Protein AF-A0AA37WGE1-F1 (afdb_monomer)

Nearest PDB structures (foldseek):
  2hyz-assembly1_A-2  TM=8.673E-01  e=1.455E-06  unclassified
  8cqp-assembly3_C  TM=8.481E-01  e=1.139E-06  synthetic construct
  4gyw-assembly2_A  TM=8.643E-01  e=3.343E-05  Homo sapiens
  5a01-assembly3_C  TM=8.939E-01  e=5.729E-05  Drosophila melanogaster
  8cm9-assembly4_D  TM=8.743E-01  e=4.947E-05  Homo sapiens

Organism: NCBI:txid1099794

InterPro domains:
  IPR011990 Tetratricopeptide-like helical domain superfamily [G3DSA:1.25.40.10] (4-165)
  IPR011990 Tetratricopeptide-like helical domain superfamily [SSF48452] (21-153)
  IPR044650 Tetratricopeptide repeat protein SRFR1-like [PTHR44749] (14-152)

Structure (mmCIF, N/CA/C/O backbone):
data_AF-A0AA37WGE1-F1
#
_entry.id   AF-A0AA37WGE1-F1
#
loop_
_atom_site.group_PDB
_atom_site.id
_atom_site.type_symbol
_atom_site.label_atom_id
_atom_site.label_alt_id
_atom_site.label_comp_id
_atom_site.label_asym_id
_atom_site.label_entity_id
_atom_site.label_seq_id
_atom_site.pdbx_PDB_ins_code
_atom_site.Cartn_x
_atom_site.Cartn_y
_atom_site.Cartn_z
_atom_site.occupancy
_atom_site.B_iso_or_equiv
_atom_site.auth_seq_id
_atom_site.auth_comp_id
_atom_site.auth_asym_id
_atom_site.auth_atom_id
_atom_site.pdbx_PDB_model_num
ATOM 1 N N . MET A 1 1 ? 24.583 18.862 45.545 1.00 40.62 1 MET A N 1
ATOM 2 C CA . MET A 1 1 ? 24.558 17.640 44.718 1.00 40.62 1 MET A CA 1
ATOM 3 C C . MET A 1 1 ? 23.592 17.903 43.581 1.00 40.62 1 MET A C 1
ATOM 5 O O . MET A 1 1 ? 22.437 18.184 43.870 1.00 40.62 1 MET A O 1
ATOM 9 N N . LEU A 1 2 ? 24.061 17.905 42.335 1.00 41.12 2 LEU A N 1
ATOM 10 C CA . LEU A 1 2 ? 23.184 17.922 41.163 1.00 41.12 2 LEU A CA 1
ATOM 11 C C . LEU A 1 2 ? 22.918 16.462 40.800 1.00 41.12 2 LEU A C 1
ATOM 13 O O . LEU A 1 2 ? 23.850 15.747 40.449 1.00 41.12 2 LEU A O 1
ATOM 17 N N . SER A 1 3 ? 21.675 16.020 40.971 1.00 47.72 3 SER A N 1
ATOM 18 C CA . SER A 1 3 ? 21.235 14.693 40.546 1.00 47.72 3 SER A CA 1
ATOM 19 C C . SER A 1 3 ? 20.617 14.832 39.162 1.00 47.72 3 SER A C 1
ATOM 21 O O . SER A 1 3 ? 19.665 15.594 39.008 1.00 47.72 3 SER A O 1
ATOM 23 N N . ILE A 1 4 ? 21.155 14.119 38.173 1.00 56.09 4 ILE A N 1
ATOM 24 C CA . ILE A 1 4 ? 20.598 14.030 36.818 1.00 56.09 4 ILE A CA 1
ATOM 25 C C . ILE A 1 4 ? 20.121 12.584 36.627 1.00 56.09 4 ILE A C 1
ATOM 27 O O . ILE A 1 4 ? 20.948 11.720 36.347 1.00 56.09 4 ILE A O 1
ATOM 31 N N . PRO A 1 5 ? 18.820 12.291 36.801 1.00 52.38 5 PRO A N 1
ATOM 32 C CA . PRO A 1 5 ? 18.261 10.957 36.609 1.00 52.38 5 PRO A CA 1
ATOM 33 C C . PRO A 1 5 ? 17.518 10.846 35.264 1.00 52.38 5 PRO A C 1
ATOM 35 O O . PRO A 1 5 ? 16.441 10.278 35.213 1.00 52.38 5 PRO A O 1
ATOM 38 N N . VAL A 1 6 ? 18.050 11.440 34.189 1.00 55.41 6 VAL A N 1
ATOM 39 C CA . VAL A 1 6 ? 17.387 11.466 32.861 1.00 55.41 6 VAL A CA 1
ATOM 40 C C . VAL A 1 6 ? 17.941 10.392 31.912 1.00 55.41 6 VAL A C 1
ATOM 42 O O . VAL A 1 6 ? 17.286 10.016 30.950 1.00 55.41 6 VAL A O 1
ATOM 45 N N . LEU A 1 7 ? 19.140 9.862 32.182 1.00 53.03 7 LEU A N 1
ATOM 46 C CA . LEU A 1 7 ? 19.835 8.966 31.248 1.00 53.03 7 LEU A CA 1
ATOM 47 C C . LEU A 1 7 ? 19.368 7.498 31.298 1.00 53.03 7 LEU A C 1
ATOM 49 O O . LEU A 1 7 ? 19.694 6.744 30.390 1.00 53.03 7 LEU A O 1
ATOM 53 N N . LEU A 1 8 ? 18.662 7.081 32.357 1.00 51.66 8 LEU A N 1
ATOM 54 C CA . LEU A 1 8 ? 18.298 5.671 32.558 1.00 51.66 8 LEU A CA 1
ATOM 55 C C . LEU A 1 8 ? 17.041 5.266 31.773 1.00 51.66 8 LEU A C 1
ATOM 57 O O . LEU A 1 8 ? 17.017 4.185 31.195 1.00 51.66 8 LEU A O 1
ATOM 61 N N . ASP A 1 9 ? 16.029 6.138 31.729 1.00 57.78 9 ASP A N 1
ATOM 62 C CA . ASP A 1 9 ? 14.760 5.855 31.043 1.00 57.78 9 ASP A CA 1
ATOM 63 C C . ASP A 1 9 ? 14.906 5.912 29.511 1.00 57.78 9 ASP A C 1
ATOM 65 O O . ASP A 1 9 ? 14.236 5.177 28.796 1.00 57.78 9 ASP A O 1
ATOM 69 N N . ALA A 1 10 ? 15.814 6.742 28.983 1.00 58.31 10 ALA A N 1
ATOM 70 C CA . ALA A 1 10 ? 16.050 6.826 27.539 1.00 58.31 10 ALA A CA 1
ATOM 71 C C . ALA A 1 10 ? 16.610 5.511 26.960 1.00 58.31 10 ALA A C 1
ATOM 73 O O . ALA A 1 10 ? 16.131 5.035 25.933 1.00 58.31 10 ALA A O 1
ATOM 74 N N . GLN A 1 11 ? 17.570 4.882 27.652 1.00 59.72 11 GLN A N 1
ATOM 75 C CA . GLN A 1 11 ? 18.182 3.629 27.189 1.00 59.72 11 GLN A CA 1
ATOM 76 C C . GLN A 1 11 ? 17.187 2.461 27.152 1.00 59.72 11 GLN A C 1
ATOM 78 O O . GLN A 1 11 ? 17.256 1.643 26.237 1.00 59.72 11 GLN A O 1
ATOM 83 N N . SER A 1 12 ? 16.245 2.381 28.100 1.00 62.81 12 SER A N 1
ATOM 84 C CA . SER A 1 12 ? 15.238 1.312 28.096 1.00 62.81 12 SER A CA 1
ATOM 85 C C . SER A 1 12 ? 14.219 1.469 26.963 1.00 62.81 12 SER A C 1
ATOM 87 O O . SER A 1 12 ? 13.807 0.469 26.378 1.00 62.81 12 SER A O 1
ATOM 89 N N . VAL A 1 13 ? 13.854 2.705 26.605 1.00 62.25 13 VAL A N 1
ATOM 90 C CA . VAL A 1 13 ? 12.948 2.992 25.479 1.00 62.25 13 VAL A CA 1
ATOM 91 C C . VAL A 1 13 ? 13.618 2.705 24.130 1.00 62.25 13 VAL A C 1
ATOM 93 O O . VAL A 1 13 ? 12.979 2.139 23.242 1.00 62.25 13 VAL A O 1
ATOM 96 N N . GLU A 1 14 ? 14.903 3.033 23.968 1.00 64.12 14 GLU A N 1
ATOM 97 C CA . GLU A 1 14 ? 15.676 2.693 22.763 1.00 64.12 14 GLU A CA 1
ATOM 98 C C . GLU A 1 14 ? 15.813 1.169 22.579 1.00 64.12 14 GLU A C 1
ATOM 100 O O . GLU A 1 14 ? 15.588 0.659 21.478 1.00 64.12 14 GLU A O 1
ATOM 105 N N . GLU A 1 15 ? 16.099 0.423 23.653 1.00 68.56 15 GLU A N 1
ATOM 106 C CA . GLU A 1 15 ? 16.207 -1.044 23.625 1.00 68.56 15 GLU A CA 1
ATOM 107 C C . GLU A 1 15 ? 14.856 -1.723 23.308 1.00 68.56 15 GLU A C 1
ATOM 109 O O . GLU A 1 15 ? 14.794 -2.634 22.476 1.00 68.56 15 GLU A O 1
ATOM 114 N N . GLU A 1 16 ? 13.750 -1.234 23.884 1.00 80.00 16 GLU A N 1
ATOM 115 C CA . GLU A 1 16 ? 12.395 -1.708 23.560 1.00 80.00 16 GLU A CA 1
ATOM 116 C C . GLU A 1 16 ? 12.014 -1.409 22.097 1.00 80.00 16 GLU A C 1
ATOM 118 O O . GLU A 1 16 ? 11.440 -2.260 21.409 1.00 80.00 16 GLU A O 1
ATOM 123 N N . THR A 1 17 ? 12.367 -0.220 21.598 1.00 85.31 17 THR A N 1
ATOM 124 C CA . THR A 1 17 ? 12.096 0.196 20.213 1.00 85.31 17 THR A CA 1
ATOM 125 C C . THR A 1 17 ? 12.873 -0.661 19.215 1.00 85.31 17 THR A C 1
ATOM 127 O O . THR A 1 17 ? 12.291 -1.142 18.243 1.00 85.31 17 THR A O 1
ATOM 130 N N . GLY A 1 18 ? 14.151 -0.946 19.487 1.00 86.44 18 GLY A N 1
ATOM 131 C CA . GLY A 1 18 ? 14.962 -1.850 18.668 1.00 86.44 18 GLY A CA 1
ATOM 132 C C . GLY A 1 18 ? 14.383 -3.267 18.596 1.00 86.44 18 GLY A C 1
ATOM 133 O O . GLY A 1 18 ? 14.302 -3.849 17.513 1.00 86.44 18 GLY A O 1
ATOM 134 N N . PHE A 1 19 ? 13.898 -3.814 19.718 1.00 88.62 19 PHE A N 1
ATOM 135 C CA . PHE A 1 19 ? 13.233 -5.123 19.728 1.00 88.62 19 PHE A CA 1
ATOM 136 C C . PHE A 1 19 ? 11.928 -5.127 18.913 1.00 88.62 19 PHE A C 1
ATOM 138 O O . PHE A 1 19 ? 11.691 -6.050 18.127 1.00 88.62 19 PHE A O 1
ATOM 145 N N . LYS A 1 20 ? 11.096 -4.083 19.051 1.00 91.38 20 LYS A N 1
ATOM 146 C CA . LYS A 1 20 ? 9.890 -3.902 18.226 1.00 91.38 20 LYS A CA 1
ATOM 147 C C . LYS A 1 20 ? 10.245 -3.829 16.741 1.00 91.38 20 LYS A C 1
ATOM 149 O O . LYS A 1 20 ? 9.637 -4.538 15.946 1.00 91.38 20 LYS A O 1
ATOM 154 N N . TYR A 1 21 ? 11.262 -3.058 16.364 1.00 93.19 21 TYR A N 1
ATOM 155 C CA . TYR A 1 21 ? 11.681 -2.914 14.970 1.00 93.19 21 TYR A CA 1
ATOM 156 C C . TYR A 1 21 ? 12.131 -4.252 14.355 1.00 93.19 21 TYR A C 1
ATOM 158 O O . TYR A 1 21 ? 11.673 -4.619 13.273 1.00 93.19 21 TYR A O 1
ATOM 166 N N . VAL A 1 22 ? 12.915 -5.056 15.085 1.00 94.38 22 VAL A N 1
ATOM 167 C CA . VAL A 1 22 ? 13.295 -6.416 14.652 1.00 94.38 22 VAL A CA 1
ATOM 168 C C . VAL A 1 22 ? 12.072 -7.331 14.479 1.00 94.38 22 VAL A C 1
ATOM 170 O O . VAL A 1 22 ? 12.006 -8.079 13.502 1.00 94.38 22 VAL A O 1
ATOM 173 N N . LYS A 1 23 ? 11.073 -7.255 15.374 1.00 95.06 23 LYS A N 1
ATOM 174 C CA . LYS A 1 23 ? 9.794 -7.976 15.216 1.00 95.06 23 LYS A CA 1
ATOM 175 C C . LYS A 1 23 ? 9.056 -7.529 13.946 1.00 95.06 23 LYS A C 1
ATOM 177 O O . LYS A 1 23 ? 8.557 -8.384 13.218 1.00 95.06 23 LYS A O 1
ATOM 182 N N . GLY A 1 24 ? 8.994 -6.223 13.682 1.00 96.00 24 GLY A N 1
ATOM 183 C CA . GLY A 1 24 ? 8.371 -5.653 12.483 1.00 96.00 24 GLY A CA 1
ATOM 184 C C . GLY A 1 24 ? 9.015 -6.184 11.204 1.00 96.00 24 GLY A C 1
ATOM 185 O O . GLY A 1 24 ? 8.316 -6.710 10.342 1.00 96.00 24 GLY A O 1
ATOM 186 N N . ASN A 1 25 ? 10.349 -6.164 11.134 1.00 96.19 25 ASN A N 1
ATOM 187 C CA . ASN A 1 25 ? 11.090 -6.661 9.972 1.00 96.19 25 ASN A CA 1
ATOM 188 C C . ASN A 1 25 ? 10.876 -8.166 9.759 1.00 96.19 25 ASN A C 1
ATOM 190 O O . ASN A 1 25 ? 10.615 -8.589 8.639 1.00 96.19 25 ASN A O 1
ATOM 194 N N . TYR A 1 26 ? 10.872 -8.975 10.825 1.00 97.31 26 TYR A N 1
ATOM 195 C CA . TYR A 1 26 ? 10.555 -10.403 10.714 1.00 97.31 26 TYR A CA 1
ATOM 196 C C . TYR A 1 26 ? 9.139 -10.662 10.165 1.00 97.31 26 TYR A C 1
ATOM 198 O O . TYR A 1 26 ? 8.943 -11.582 9.367 1.00 97.31 26 TYR A O 1
ATOM 206 N N . LEU A 1 27 ? 8.146 -9.863 10.572 1.00 96.69 27 LEU A N 1
ATOM 207 C CA . LEU A 1 27 ? 6.781 -9.943 10.041 1.00 96.69 27 LEU A CA 1
ATOM 208 C C . LEU A 1 27 ? 6.736 -9.534 8.563 1.00 96.69 27 LEU A C 1
ATOM 210 O O . LEU A 1 27 ? 6.145 -10.254 7.758 1.00 96.69 27 LEU A O 1
ATOM 214 N N . PHE A 1 28 ? 7.418 -8.444 8.202 1.00 97.12 28 PHE A N 1
ATOM 215 C CA . PHE A 1 28 ? 7.554 -7.960 6.828 1.00 97.12 28 PHE A CA 1
ATOM 216 C C . PHE A 1 28 ? 8.193 -9.011 5.904 1.00 97.12 28 PHE A C 1
ATOM 218 O O . PHE A 1 28 ? 7.611 -9.361 4.878 1.00 97.12 28 PHE A O 1
ATOM 225 N N . ASP A 1 29 ? 9.336 -9.578 6.298 1.00 96.19 29 ASP A N 1
ATOM 226 C CA . ASP A 1 29 ? 10.054 -10.614 5.541 1.00 96.19 29 ASP A CA 1
ATOM 227 C C . ASP A 1 29 ? 9.243 -11.919 5.428 1.00 96.19 29 ASP A C 1
ATOM 229 O O . ASP A 1 29 ? 9.382 -12.670 4.463 1.00 96.19 29 ASP A O 1
ATOM 233 N N . SER A 1 30 ? 8.348 -12.174 6.390 1.00 96.56 30 SER A N 1
ATOM 234 C CA . SER A 1 30 ? 7.393 -13.292 6.370 1.00 96.56 30 SER A CA 1
ATOM 235 C C . SER A 1 30 ? 6.119 -13.008 5.553 1.00 96.56 30 SER A C 1
ATOM 237 O O . SER A 1 30 ? 5.217 -13.845 5.539 1.00 96.56 30 SER A O 1
ATOM 239 N N . GLY A 1 31 ? 5.996 -11.836 4.917 1.00 93.25 31 GLY A N 1
ATOM 240 C CA . GLY A 1 31 ? 4.811 -11.420 4.153 1.00 93.25 31 GLY A CA 1
ATOM 241 C C . GLY A 1 31 ? 3.595 -11.009 4.997 1.00 93.25 31 GLY A C 1
ATOM 242 O O . GLY A 1 31 ? 2.518 -10.784 4.450 1.00 93.25 31 GLY A O 1
ATOM 243 N N . ARG A 1 32 ? 3.743 -10.895 6.323 1.00 93.19 32 ARG A N 1
ATOM 244 C CA . ARG A 1 32 ? 2.689 -10.491 7.278 1.00 93.19 32 ARG A CA 1
ATOM 245 C C . ARG A 1 32 ? 2.669 -8.969 7.406 1.00 93.19 32 ARG A C 1
ATOM 247 O O . ARG A 1 32 ? 2.981 -8.403 8.454 1.00 93.19 32 ARG A O 1
ATOM 254 N N . TYR A 1 33 ? 2.423 -8.308 6.277 1.00 91.31 33 TYR A N 1
ATOM 255 C CA . TYR A 1 33 ? 2.572 -6.859 6.125 1.00 91.31 33 TYR A CA 1
ATOM 256 C C . TYR A 1 33 ? 1.609 -6.056 7.005 1.00 91.31 33 TYR A C 1
ATOM 258 O O . TYR A 1 33 ? 1.968 -4.982 7.474 1.00 91.31 33 TYR A O 1
ATOM 266 N N . ASP A 1 34 ? 0.419 -6.588 7.264 1.00 86.50 34 ASP A N 1
ATOM 267 C CA . ASP A 1 34 ? -0.596 -6.025 8.150 1.00 86.50 34 ASP A CA 1
ATOM 268 C C . ASP A 1 34 ? -0.088 -5.947 9.600 1.00 86.50 34 ASP A C 1
ATOM 270 O O . ASP A 1 34 ? -0.036 -4.871 10.198 1.00 86.50 34 ASP A O 1
ATOM 274 N N . GLU A 1 35 ? 0.403 -7.061 10.138 1.00 87.88 35 GLU A N 1
ATOM 275 C CA . GLU A 1 35 ? 1.003 -7.101 11.475 1.00 87.88 35 GLU A CA 1
ATOM 276 C C . GLU A 1 35 ? 2.312 -6.297 11.550 1.00 87.88 35 GLU A C 1
ATOM 278 O O . GLU A 1 35 ? 2.629 -5.712 12.589 1.00 87.88 35 GLU A O 1
ATOM 283 N N . ALA A 1 36 ? 3.081 -6.235 10.457 1.00 94.06 36 ALA A N 1
ATOM 284 C CA . ALA A 1 36 ? 4.274 -5.395 10.380 1.00 94.06 36 ALA A CA 1
ATOM 285 C C . ALA A 1 36 ? 3.914 -3.901 10.494 1.00 94.06 36 ALA A C 1
ATOM 287 O O . ALA A 1 36 ? 4.522 -3.194 11.297 1.00 94.06 36 ALA A O 1
ATOM 288 N N . ILE A 1 37 ? 2.884 -3.433 9.771 1.00 92.00 37 ILE A N 1
ATOM 289 C CA . ILE A 1 37 ? 2.376 -2.049 9.851 1.00 92.00 37 ILE A CA 1
ATOM 290 C C . ILE A 1 37 ? 1.978 -1.689 11.282 1.00 92.00 37 ILE A C 1
ATOM 292 O O . ILE A 1 37 ? 2.345 -0.612 11.742 1.00 92.00 37 ILE A O 1
ATOM 296 N N . GLN A 1 38 ? 1.297 -2.578 12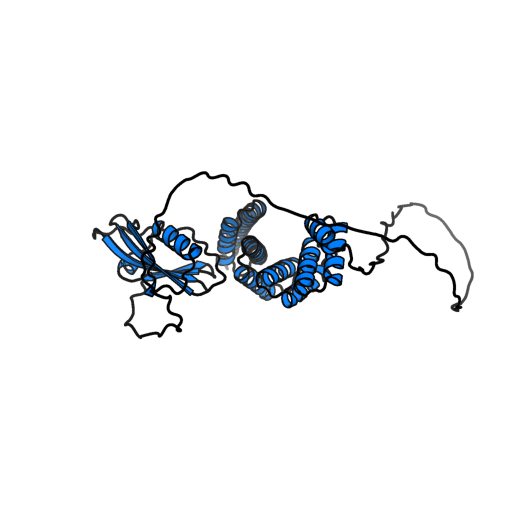.013 1.00 88.19 38 GLN A N 1
ATOM 297 C CA . GLN A 1 38 ? 0.949 -2.339 13.422 1.00 88.19 38 GLN A CA 1
ATOM 298 C C . GLN A 1 38 ? 2.191 -2.128 14.294 1.00 88.19 38 GLN A C 1
ATOM 300 O O . GLN A 1 38 ? 2.258 -1.174 15.066 1.00 88.19 38 GLN A O 1
ATOM 305 N N . VAL A 1 39 ? 3.210 -2.978 14.136 1.00 91.56 39 VAL A N 1
ATOM 306 C CA . VAL A 1 39 ? 4.459 -2.851 14.899 1.00 91.56 39 VAL A CA 1
ATOM 307 C C . VAL A 1 39 ? 5.206 -1.558 14.549 1.00 91.56 39 VAL A C 1
ATOM 309 O O . VAL A 1 39 ? 5.745 -0.912 15.447 1.00 91.56 39 VAL A O 1
ATOM 312 N N . TYR A 1 40 ? 5.201 -1.129 13.283 1.00 93.12 40 TYR A N 1
ATOM 313 C CA . TYR A 1 40 ? 5.766 0.168 12.897 1.00 93.12 40 TYR A CA 1
ATOM 314 C C . TYR A 1 40 ? 4.921 1.353 13.394 1.00 93.12 40 TYR A C 1
ATOM 316 O O . TYR A 1 40 ? 5.496 2.346 13.832 1.00 93.12 40 TYR A O 1
ATOM 324 N N . ASN A 1 41 ? 3.588 1.246 13.420 1.00 90.19 41 ASN A N 1
ATOM 325 C CA . ASN A 1 41 ? 2.704 2.248 14.026 1.00 90.19 41 ASN A CA 1
ATOM 326 C C . ASN A 1 41 ? 3.030 2.450 15.515 1.00 90.19 41 ASN A C 1
ATOM 328 O O . ASN A 1 41 ? 3.139 3.590 15.958 1.00 90.19 41 ASN A O 1
ATOM 332 N N . ASP A 1 42 ? 3.244 1.373 16.276 1.00 87.31 42 ASP A N 1
ATOM 333 C CA . ASP A 1 42 ? 3.632 1.451 17.693 1.00 87.31 42 ASP A CA 1
ATOM 334 C C . ASP A 1 42 ? 5.001 2.121 17.897 1.00 87.31 42 ASP A C 1
ATOM 336 O O . ASP A 1 42 ? 5.185 2.880 18.852 1.00 87.31 42 ASP A O 1
ATOM 340 N N . ILE A 1 43 ? 5.962 1.862 17.003 1.00 90.31 43 ILE A N 1
ATOM 341 C CA . ILE A 1 43 ? 7.280 2.517 17.012 1.00 90.31 43 ILE A CA 1
ATOM 342 C C . ILE A 1 43 ? 7.130 4.016 16.742 1.00 90.31 43 ILE A C 1
ATOM 344 O O . ILE A 1 43 ? 7.637 4.825 17.514 1.00 90.31 43 ILE A O 1
ATOM 348 N N . ILE A 1 44 ? 6.387 4.390 15.698 1.00 88.62 44 ILE A N 1
ATOM 349 C CA . ILE A 1 44 ? 6.194 5.783 15.271 1.00 88.62 44 ILE A CA 1
ATOM 350 C C . ILE A 1 44 ? 5.370 6.575 16.304 1.00 88.62 44 ILE A C 1
ATOM 352 O O . ILE A 1 44 ? 5.662 7.741 16.558 1.00 88.62 44 ILE A O 1
ATOM 356 N N . LYS A 1 45 ? 4.407 5.943 16.993 1.00 84.38 45 LYS A N 1
ATOM 357 C CA . LYS A 1 45 ? 3.694 6.547 18.137 1.00 84.38 45 LYS A CA 1
ATOM 358 C C . LYS A 1 45 ? 4.622 6.852 19.320 1.00 84.38 45 LYS A C 1
ATOM 360 O O . LYS A 1 45 ? 4.398 7.835 20.023 1.00 84.38 45 LYS A O 1
ATOM 365 N N . GLY A 1 46 ? 5.647 6.027 19.555 1.00 82.31 46 GLY A N 1
ATOM 366 C CA . GLY A 1 46 ? 6.652 6.253 20.603 1.00 82.31 46 GLY A CA 1
ATOM 367 C C . GLY A 1 46 ? 7.758 7.236 20.199 1.00 82.31 46 GLY A C 1
ATOM 368 O O . GLY A 1 46 ? 8.202 8.039 21.018 1.00 82.31 46 GLY A O 1
ATOM 369 N N . ASN A 1 47 ? 8.185 7.192 18.937 1.00 80.50 47 ASN A N 1
ATOM 370 C CA . ASN A 1 47 ? 9.183 8.072 18.342 1.00 80.50 47 ASN A CA 1
ATOM 371 C C . ASN A 1 47 ? 8.819 8.359 16.875 1.00 80.50 47 ASN A C 1
ATOM 373 O O . ASN A 1 47 ? 9.181 7.606 15.971 1.00 80.50 47 ASN A O 1
ATOM 377 N N . ALA A 1 48 ? 8.144 9.488 16.643 1.00 75.38 48 ALA A N 1
ATOM 378 C CA . ALA A 1 48 ? 7.681 9.896 15.316 1.00 75.38 48 ALA A CA 1
ATOM 379 C C . ALA A 1 48 ? 8.815 10.155 14.306 1.00 75.38 48 ALA A C 1
ATOM 381 O O . ALA A 1 48 ? 8.561 10.206 13.105 1.00 75.38 48 ALA A O 1
ATOM 382 N N . SER A 1 49 ? 10.057 10.300 14.780 1.00 75.88 49 SER A N 1
ATOM 383 C CA . SER A 1 49 ? 11.234 10.507 13.935 1.00 75.88 49 SER A CA 1
ATOM 384 C C . SER A 1 49 ? 11.976 9.217 13.571 1.00 75.88 49 SER A C 1
ATOM 386 O O . SER A 1 49 ? 12.990 9.321 12.895 1.00 75.88 49 SER A O 1
ATOM 388 N N . TYR A 1 50 ? 11.526 8.031 14.014 1.00 83.75 50 TYR A N 1
ATOM 389 C CA . TYR A 1 50 ? 12.235 6.764 13.782 1.00 83.75 50 TYR A CA 1
ATOM 390 C C . TYR A 1 50 ? 12.184 6.359 12.299 1.00 83.75 50 TYR A C 1
ATOM 392 O O . TYR A 1 50 ? 11.190 5.822 11.796 1.00 83.75 50 TYR A O 1
ATOM 400 N N . GLU A 1 51 ? 13.261 6.654 11.580 1.00 85.75 51 GLU A N 1
ATOM 401 C CA . GLU A 1 51 ? 13.246 6.770 10.131 1.00 85.75 51 GLU A CA 1
ATOM 402 C C . GLU A 1 51 ? 13.119 5.429 9.399 1.00 85.75 51 GLU A C 1
ATOM 404 O O . GLU A 1 51 ? 12.413 5.338 8.390 1.00 85.75 51 GLU A O 1
ATOM 409 N N . GLU A 1 52 ? 13.716 4.351 9.906 1.00 87.94 52 GLU A N 1
ATOM 410 C CA . GLU A 1 52 ? 13.593 3.045 9.263 1.00 87.94 52 GLU A CA 1
ATOM 411 C C . GLU A 1 52 ? 12.176 2.472 9.383 1.00 87.94 52 GLU A C 1
ATOM 413 O O . GLU A 1 52 ? 11.703 1.822 8.449 1.00 87.94 52 GLU A O 1
ATOM 418 N N . ALA A 1 53 ? 11.460 2.752 10.478 1.00 92.50 53 ALA A N 1
ATOM 419 C CA . ALA A 1 53 ? 10.071 2.314 10.632 1.00 92.50 53 ALA A CA 1
ATOM 420 C C . ALA A 1 53 ? 9.161 2.973 9.588 1.00 92.50 53 ALA A C 1
ATOM 422 O O . ALA A 1 53 ? 8.305 2.286 9.036 1.00 92.50 53 ALA A O 1
ATOM 423 N N . LEU A 1 54 ? 9.385 4.249 9.246 1.00 93.94 54 LEU A N 1
ATOM 424 C CA . LEU A 1 54 ? 8.666 4.916 8.154 1.00 93.94 54 LEU A CA 1
ATOM 425 C C . LEU A 1 54 ? 8.915 4.214 6.811 1.00 93.94 54 LEU A C 1
ATOM 427 O O . LEU A 1 54 ? 7.964 3.890 6.104 1.00 93.94 54 LEU A O 1
ATOM 431 N N . VAL A 1 55 ? 10.170 3.896 6.468 1.00 94.88 55 VAL A N 1
ATOM 432 C CA . VAL A 1 55 ? 10.491 3.226 5.190 1.00 94.88 55 VAL A CA 1
ATOM 433 C C . VAL A 1 55 ? 9.917 1.810 5.122 1.00 94.88 55 VAL A C 1
ATOM 435 O O . VAL A 1 55 ? 9.384 1.418 4.081 1.00 94.88 55 VAL A O 1
ATOM 438 N N . TYR A 1 56 ? 10.002 1.022 6.195 1.00 95.69 56 TYR A N 1
ATOM 439 C CA . TYR A 1 56 ? 9.441 -0.331 6.192 1.00 95.69 56 TYR A CA 1
ATOM 440 C C . TYR A 1 56 ? 7.908 -0.342 6.278 1.00 95.69 56 TYR A C 1
ATOM 442 O O . TYR A 1 56 ? 7.286 -1.170 5.609 1.00 95.69 56 TYR A O 1
ATOM 450 N N . ARG A 1 57 ? 7.279 0.610 6.983 1.00 95.00 57 ARG A N 1
ATOM 451 C CA . ARG A 1 57 ? 5.821 0.801 6.935 1.00 95.00 57 ARG A CA 1
ATOM 452 C C . ARG A 1 57 ? 5.369 1.195 5.530 1.00 95.00 57 ARG A C 1
ATOM 454 O O . ARG A 1 57 ? 4.457 0.558 5.008 1.00 95.00 57 ARG A O 1
ATOM 461 N N . ALA A 1 58 ? 6.084 2.100 4.858 1.00 95.81 58 ALA A N 1
ATOM 462 C CA . ALA A 1 58 ? 5.820 2.464 3.467 1.00 95.81 58 ALA A CA 1
ATOM 463 C C . ALA A 1 58 ? 5.885 1.245 2.528 1.00 95.81 58 ALA A C 1
ATOM 465 O O . ALA A 1 58 ? 5.002 1.044 1.695 1.00 95.81 58 ALA A O 1
ATOM 466 N N . ARG A 1 59 ? 6.906 0.388 2.690 1.00 96.50 59 ARG A N 1
ATOM 467 C CA . ARG A 1 59 ? 7.050 -0.870 1.932 1.00 96.50 59 ARG A CA 1
ATOM 468 C C . ARG A 1 59 ? 5.904 -1.841 2.197 1.00 96.50 59 ARG A C 1
ATOM 470 O O . ARG A 1 59 ? 5.402 -2.444 1.253 1.00 96.50 59 ARG A O 1
ATOM 477 N N . ALA A 1 60 ? 5.497 -1.994 3.455 1.00 95.81 60 ALA A N 1
ATOM 478 C CA . ALA A 1 60 ? 4.404 -2.877 3.849 1.00 95.81 60 ALA A CA 1
ATOM 479 C C . ALA A 1 60 ? 3.056 -2.379 3.301 1.00 95.81 60 ALA A C 1
ATOM 481 O O . ALA A 1 60 ? 2.312 -3.153 2.702 1.00 95.81 60 ALA A O 1
ATOM 482 N N . LYS A 1 61 ? 2.783 -1.070 3.414 1.00 93.81 61 LYS A N 1
ATOM 483 C CA . LYS A 1 61 ? 1.612 -0.415 2.815 1.00 93.81 61 LYS A CA 1
ATOM 484 C C . LYS A 1 61 ? 1.597 -0.598 1.292 1.00 93.81 61 LYS A C 1
ATOM 486 O O . LYS A 1 61 ? 0.582 -1.028 0.753 1.00 93.81 61 LYS A O 1
ATOM 491 N N . TYR A 1 62 ? 2.726 -0.383 0.607 1.00 95.00 62 TYR A N 1
ATOM 492 C CA . TYR A 1 62 ? 2.856 -0.636 -0.835 1.00 95.00 62 TYR A CA 1
ATOM 493 C C . TYR A 1 62 ? 2.565 -2.100 -1.207 1.00 95.00 62 TYR A C 1
ATOM 495 O O . TYR A 1 62 ? 1.823 -2.353 -2.154 1.00 95.00 62 TYR A O 1
ATOM 503 N N . ALA A 1 63 ? 3.103 -3.066 -0.453 1.00 94.25 63 ALA A N 1
ATOM 504 C CA . ALA A 1 63 ? 2.894 -4.493 -0.706 1.00 94.25 63 ALA A CA 1
ATOM 505 C C . ALA A 1 63 ? 1.426 -4.936 -0.536 1.00 94.25 63 ALA A C 1
ATOM 507 O O . ALA A 1 63 ? 1.013 -5.925 -1.138 1.00 94.25 63 ALA A O 1
ATOM 508 N N . LEU A 1 64 ? 0.636 -4.187 0.240 1.00 90.75 64 LEU A N 1
ATOM 509 C CA . LEU A 1 64 ? -0.810 -4.368 0.401 1.00 90.75 64 LEU A CA 1
ATOM 510 C C . LEU A 1 64 ? -1.656 -3.469 -0.524 1.00 90.75 64 LEU A C 1
ATOM 512 O O . LEU A 1 64 ? -2.877 -3.438 -0.388 1.00 90.75 64 LEU A O 1
ATOM 516 N N . GLY A 1 65 ? -1.037 -2.730 -1.451 1.00 88.62 65 GLY A N 1
ATOM 517 C CA . GLY A 1 65 ? -1.730 -1.835 -2.386 1.00 88.62 65 GLY A CA 1
ATOM 518 C C . GLY A 1 65 ? -2.180 -0.490 -1.801 1.00 88.62 65 GLY A C 1
ATOM 519 O O . GLY A 1 65 ? -2.877 0.259 -2.473 1.00 88.62 65 GLY A O 1
ATOM 520 N N . ALA A 1 66 ? -1.792 -0.152 -0.568 1.00 88.56 66 ALA A N 1
ATOM 521 C CA . ALA A 1 66 ? -2.150 1.102 0.098 1.00 88.56 66 ALA A CA 1
ATOM 522 C C . ALA A 1 66 ? -1.215 2.246 -0.331 1.00 88.56 66 ALA A C 1
ATOM 524 O O . ALA A 1 66 ? -0.371 2.723 0.439 1.00 88.56 66 ALA A O 1
ATOM 525 N N . TYR A 1 67 ? -1.315 2.650 -1.597 1.00 91.94 67 TYR A N 1
ATOM 526 C CA . TYR A 1 67 ? -0.318 3.505 -2.234 1.00 91.94 67 TYR A CA 1
ATOM 527 C C . TYR A 1 67 ? -0.297 4.939 -1.687 1.00 91.94 67 TYR A C 1
ATOM 529 O O . TYR A 1 67 ? 0.794 5.492 -1.521 1.00 91.94 67 TYR A O 1
ATOM 537 N N . LYS A 1 68 ? -1.444 5.536 -1.317 1.00 90.62 68 LYS A N 1
ATOM 538 C CA . LYS A 1 68 ? -1.449 6.866 -0.667 1.00 90.62 68 LYS A CA 1
ATOM 539 C C . LYS A 1 68 ? -0.777 6.827 0.703 1.00 90.62 68 LYS A C 1
ATOM 541 O O . LYS A 1 68 ? 0.018 7.712 1.021 1.00 90.62 68 LYS A O 1
ATOM 546 N N . GLY A 1 69 ? -1.030 5.770 1.474 1.00 90.19 69 GLY A N 1
ATOM 547 C CA . GLY A 1 69 ? -0.385 5.541 2.764 1.00 90.19 69 GLY A CA 1
ATOM 548 C C . GLY A 1 69 ? 1.132 5.367 2.637 1.00 90.19 69 GLY A C 1
ATOM 549 O O . GLY A 1 69 ? 1.883 6.011 3.366 1.00 90.19 69 GLY A O 1
ATOM 550 N N . ALA A 1 70 ? 1.591 4.571 1.665 1.00 94.31 70 ALA A N 1
ATOM 551 C CA . ALA A 1 70 ? 3.016 4.397 1.374 1.00 94.31 70 ALA A CA 1
ATOM 552 C C . ALA A 1 70 ? 3.700 5.708 0.942 1.00 94.31 70 ALA A C 1
ATOM 554 O O . ALA A 1 70 ? 4.815 6.006 1.373 1.00 94.31 70 ALA A O 1
ATOM 555 N N . LYS A 1 71 ? 3.011 6.520 0.130 1.00 94.50 71 LYS A N 1
ATOM 556 C CA . LYS A 1 71 ? 3.464 7.854 -0.281 1.00 94.50 71 LYS A CA 1
ATOM 557 C C . LYS A 1 71 ? 3.590 8.813 0.907 1.00 94.50 71 LYS A C 1
ATOM 559 O O . LYS A 1 71 ? 4.574 9.544 0.988 1.00 94.50 71 LYS A O 1
ATOM 564 N N . ARG A 1 72 ? 2.631 8.808 1.842 1.00 92.62 72 ARG A N 1
ATOM 565 C CA . ARG A 1 72 ? 2.670 9.651 3.051 1.00 92.62 72 ARG A CA 1
ATOM 566 C C . ARG A 1 72 ? 3.875 9.309 3.935 1.00 92.62 72 ARG A C 1
ATOM 568 O O . ARG A 1 72 ? 4.615 10.212 4.315 1.00 92.62 72 ARG A O 1
ATOM 575 N N . ASP A 1 73 ? 4.118 8.021 4.169 1.00 94.31 73 ASP A N 1
ATOM 576 C CA . ASP A 1 73 ? 5.272 7.530 4.936 1.00 94.31 73 ASP A CA 1
ATOM 577 C C . ASP A 1 73 ? 6.609 7.921 4.283 1.00 94.31 73 ASP A C 1
ATOM 579 O O . ASP A 1 73 ? 7.539 8.370 4.957 1.00 94.31 73 ASP A O 1
ATOM 583 N N . GLY A 1 74 ? 6.698 7.797 2.954 1.00 95.50 74 GLY A N 1
ATOM 584 C CA . GLY A 1 74 ? 7.883 8.199 2.201 1.00 95.50 74 GLY A CA 1
ATOM 585 C C . GLY A 1 74 ? 8.142 9.708 2.239 1.00 95.50 74 GLY A C 1
ATOM 586 O O . GLY A 1 74 ? 9.290 10.118 2.398 1.00 95.50 74 GLY A O 1
ATOM 587 N N . LEU A 1 75 ? 7.098 10.543 2.168 1.00 95.25 75 LEU A N 1
ATOM 588 C CA . LEU A 1 75 ? 7.227 11.995 2.337 1.00 95.25 75 LEU A CA 1
ATOM 589 C C . LEU A 1 75 ? 7.707 12.361 3.749 1.00 95.25 75 LEU A C 1
ATOM 591 O O . LEU A 1 75 ? 8.666 13.120 3.869 1.00 95.25 75 LEU A O 1
ATOM 595 N N . ALA A 1 76 ? 7.126 11.765 4.796 1.00 93.12 76 ALA A N 1
ATOM 596 C CA . ALA A 1 76 ? 7.550 11.989 6.180 1.00 93.12 76 ALA A CA 1
ATOM 597 C C . ALA A 1 76 ? 9.030 11.618 6.403 1.00 93.12 76 ALA A C 1
ATOM 599 O O . ALA A 1 76 ? 9.778 12.370 7.026 1.00 93.12 76 ALA A O 1
ATOM 600 N N . TYR A 1 77 ? 9.496 10.505 5.825 1.00 95.12 77 TYR A N 1
ATOM 601 C CA . TYR A 1 77 ? 10.919 10.154 5.846 1.00 95.12 77 TYR A CA 1
ATOM 602 C C . TYR A 1 77 ? 11.794 11.203 5.136 1.00 95.12 77 TYR A C 1
ATOM 604 O O . TYR A 1 77 ? 12.854 11.568 5.650 1.00 95.12 77 TYR A O 1
ATOM 612 N N . ILE A 1 78 ? 11.367 11.692 3.965 1.00 95.19 78 ILE A N 1
ATOM 613 C CA . ILE A 1 78 ? 12.115 12.679 3.168 1.00 95.19 78 ILE A CA 1
ATOM 614 C C . ILE A 1 78 ? 12.203 14.032 3.890 1.00 95.19 78 ILE A C 1
ATOM 616 O O . ILE A 1 78 ? 13.237 14.692 3.799 1.00 95.19 78 ILE A O 1
ATOM 620 N N . GLU A 1 79 ? 11.175 14.438 4.636 1.00 93.94 79 GLU A N 1
ATOM 621 C CA . GLU A 1 79 ? 11.213 15.654 5.464 1.00 93.94 79 GLU A CA 1
ATOM 622 C C . GLU A 1 79 ? 12.253 15.568 6.594 1.00 93.94 79 GLU A C 1
ATOM 624 O O . GLU A 1 79 ? 12.883 16.573 6.926 1.00 93.94 79 GLU A O 1
ATOM 629 N N . LEU A 1 80 ? 12.471 14.371 7.149 1.00 91.94 80 LEU A N 1
ATOM 630 C CA . LEU A 1 80 ? 13.430 14.124 8.229 1.00 91.94 80 LEU A CA 1
ATOM 631 C C . LEU A 1 80 ? 14.872 13.916 7.727 1.00 91.94 80 LEU A C 1
ATOM 633 O O . LEU A 1 80 ? 15.812 14.433 8.329 1.00 91.94 80 LEU A O 1
ATOM 637 N N . ASN A 1 81 ? 15.052 13.165 6.634 1.00 92.19 81 ASN A N 1
ATOM 638 C CA . ASN A 1 81 ? 16.356 12.629 6.203 1.00 92.19 81 ASN A CA 1
ATOM 639 C C . ASN A 1 81 ? 16.779 13.036 4.783 1.00 92.19 81 ASN A C 1
ATOM 641 O O . ASN A 1 81 ? 17.913 12.781 4.368 1.00 92.19 81 ASN A O 1
ATOM 645 N N . GLY A 1 82 ? 15.887 13.662 4.016 1.00 94.19 82 GLY A N 1
ATOM 646 C CA . GLY A 1 82 ? 16.076 13.900 2.590 1.00 94.19 82 GLY A CA 1
ATOM 647 C C . GLY A 1 82 ? 15.896 12.642 1.731 1.00 94.19 82 GLY A C 1
ATOM 648 O O . GLY A 1 82 ? 15.396 11.603 2.162 1.00 94.19 82 GLY A O 1
ATOM 649 N N . LEU A 1 83 ? 16.286 12.751 0.460 1.00 95.19 83 LEU A N 1
ATOM 650 C CA . LEU A 1 83 ? 16.131 11.679 -0.524 1.00 95.19 83 LEU A CA 1
ATOM 651 C C . LEU A 1 83 ? 17.187 10.579 -0.321 1.00 95.19 83 LEU A C 1
ATOM 653 O O . LEU A 1 83 ? 18.389 10.842 -0.371 1.00 95.19 83 LEU A O 1
ATOM 657 N N . SER A 1 84 ? 16.737 9.333 -0.179 1.00 95.44 84 SER A N 1
ATOM 658 C CA . SER A 1 84 ? 17.576 8.128 -0.168 1.00 95.44 84 SER A CA 1
ATOM 659 C C . SER A 1 84 ? 17.140 7.149 -1.264 1.00 95.44 84 SER A C 1
ATOM 661 O O . SER A 1 84 ? 16.009 7.200 -1.744 1.00 95.44 84 SER A O 1
ATOM 663 N N . GLU A 1 85 ? 18.025 6.235 -1.673 1.00 95.69 85 GLU A N 1
ATOM 664 C CA . GLU A 1 85 ? 17.697 5.170 -2.640 1.00 95.69 85 GLU A CA 1
ATOM 665 C C . GLU A 1 85 ? 16.444 4.386 -2.213 1.00 95.69 85 GLU A C 1
ATOM 667 O O . GLU A 1 85 ? 15.513 4.195 -2.996 1.00 95.69 85 GLU A O 1
ATOM 672 N N . GLY A 1 86 ? 16.413 3.973 -0.941 1.00 94.44 86 GLY A N 1
ATOM 673 C CA . GLY A 1 86 ? 15.373 3.112 -0.392 1.00 94.44 86 GLY A CA 1
ATOM 674 C C . GLY A 1 86 ? 13.994 3.764 -0.328 1.00 94.44 86 GLY A C 1
ATOM 675 O O . GLY A 1 86 ? 13.014 3.066 -0.580 1.00 94.44 86 GLY A O 1
ATOM 676 N N . VAL A 1 87 ? 13.906 5.066 -0.023 1.00 96.56 87 VAL A N 1
ATOM 677 C CA . VAL A 1 87 ? 12.620 5.784 -0.012 1.00 96.56 87 VAL A CA 1
ATOM 678 C C . VAL A 1 87 ? 12.170 6.144 -1.427 1.00 96.56 87 VAL A C 1
ATOM 680 O O . VAL A 1 87 ? 11.004 5.954 -1.754 1.00 96.56 87 VAL A O 1
ATOM 683 N N . CYS A 1 88 ? 13.086 6.567 -2.304 1.00 98.00 88 CYS A N 1
ATOM 684 C CA . CYS A 1 88 ? 12.759 6.903 -3.690 1.00 98.00 88 CYS A CA 1
ATOM 685 C C . CYS A 1 88 ? 12.252 5.685 -4.480 1.00 98.00 88 CYS A C 1
ATOM 687 O O . CYS A 1 88 ? 11.312 5.815 -5.259 1.00 98.00 88 CYS A O 1
ATOM 689 N N . LEU A 1 89 ? 12.791 4.488 -4.224 1.00 98.19 89 LEU A N 1
ATOM 690 C CA . LEU A 1 89 ? 12.254 3.238 -4.771 1.00 98.19 89 LEU A CA 1
ATOM 691 C C . LEU A 1 89 ? 10.787 3.006 -4.367 1.00 98.19 89 LEU A C 1
ATOM 693 O O . LEU A 1 89 ? 9.960 2.650 -5.206 1.00 98.19 89 LEU A O 1
ATOM 697 N N . VAL A 1 90 ? 10.455 3.207 -3.089 1.00 97.62 90 VAL A N 1
ATOM 698 C CA . VAL A 1 90 ? 9.092 2.993 -2.570 1.00 97.62 90 VAL A CA 1
ATOM 699 C C . VAL A 1 90 ? 8.135 4.061 -3.089 1.00 97.62 90 VAL A C 1
ATOM 701 O O . VAL A 1 90 ? 7.047 3.722 -3.539 1.00 97.62 90 VAL A O 1
ATOM 704 N N . MET A 1 91 ? 8.561 5.327 -3.096 1.00 98.06 91 MET A N 1
ATOM 705 C CA . MET A 1 91 ? 7.801 6.446 -3.657 1.00 98.06 91 MET A CA 1
ATOM 706 C C . MET A 1 91 ? 7.504 6.228 -5.139 1.00 98.06 91 MET A C 1
ATOM 708 O O . MET A 1 91 ? 6.353 6.324 -5.545 1.00 98.06 91 MET A O 1
ATOM 712 N N . GLY A 1 92 ? 8.506 5.854 -5.938 1.00 98.19 92 GLY A N 1
ATOM 713 C CA . GLY A 1 92 ? 8.317 5.569 -7.357 1.00 98.19 92 GLY A CA 1
ATOM 714 C C . GLY A 1 92 ? 7.319 4.440 -7.609 1.00 98.19 92 GLY A C 1
ATOM 715 O O . GLY A 1 92 ? 6.390 4.584 -8.398 1.00 98.19 92 GLY A O 1
ATOM 716 N N . ARG A 1 93 ? 7.454 3.337 -6.866 1.00 98.06 93 ARG A N 1
ATOM 717 C CA . ARG A 1 93 ? 6.513 2.211 -6.912 1.00 98.06 93 ARG A CA 1
ATOM 718 C C . ARG A 1 93 ? 5.092 2.595 -6.477 1.00 98.06 93 ARG A C 1
ATOM 720 O O . ARG A 1 93 ? 4.133 2.160 -7.108 1.00 98.06 93 ARG A O 1
ATOM 727 N N . ALA A 1 94 ? 4.944 3.414 -5.436 1.00 97.25 94 ALA A N 1
ATOM 728 C CA . ALA A 1 94 ? 3.645 3.905 -4.982 1.00 97.25 94 ALA A CA 1
ATOM 729 C C . ALA A 1 94 ? 2.997 4.854 -6.004 1.00 97.25 94 ALA A C 1
ATOM 731 O O . ALA A 1 94 ? 1.808 4.732 -6.271 1.00 97.25 94 ALA A O 1
ATOM 732 N N . GLU A 1 95 ? 3.764 5.750 -6.630 1.00 98.00 95 GLU A N 1
ATOM 733 C CA . GLU A 1 95 ? 3.249 6.650 -7.672 1.00 98.00 95 GLU A CA 1
ATOM 734 C C . GLU A 1 95 ? 2.811 5.893 -8.934 1.00 98.00 95 GLU A C 1
ATOM 736 O O . GLU A 1 95 ? 1.822 6.292 -9.544 1.00 98.00 95 GLU A O 1
ATOM 741 N N . LEU A 1 96 ? 3.448 4.766 -9.290 1.00 97.38 96 LEU A N 1
ATOM 742 C CA . LEU A 1 96 ? 2.920 3.867 -10.330 1.00 97.38 96 LEU A CA 1
ATOM 743 C C . LEU A 1 96 ? 1.575 3.262 -9.941 1.00 97.38 96 LEU A C 1
ATOM 745 O O . LEU A 1 96 ? 0.637 3.312 -10.729 1.00 97.38 96 LEU A O 1
ATOM 749 N N . GLY A 1 97 ? 1.455 2.756 -8.710 1.00 94.25 97 GLY A N 1
ATOM 750 C CA . GLY A 1 97 ? 0.183 2.250 -8.185 1.00 94.25 97 GLY A CA 1
ATOM 751 C C . GLY A 1 97 ? -0.935 3.304 -8.157 1.00 94.25 97 GLY A C 1
ATOM 752 O O . GLY A 1 97 ? -2.109 2.960 -8.255 1.00 94.25 97 GLY A O 1
ATOM 753 N N . LEU A 1 98 ? -0.574 4.590 -8.083 1.00 94.94 98 LEU A N 1
ATOM 754 C CA . LEU A 1 98 ? -1.486 5.736 -8.168 1.00 94.94 98 LEU A CA 1
ATOM 755 C C . LEU A 1 98 ? -1.744 6.238 -9.603 1.00 94.94 98 LEU A C 1
ATOM 757 O O . LEU A 1 98 ? -2.478 7.211 -9.764 1.00 94.94 98 LEU A O 1
ATOM 761 N N . GLY A 1 99 ? -1.152 5.622 -10.633 1.00 95.50 99 GLY A N 1
ATOM 762 C CA . GLY A 1 99 ? -1.304 6.045 -12.031 1.00 95.50 99 GLY A CA 1
ATOM 763 C C . GLY A 1 99 ? -0.520 7.310 -12.410 1.00 95.50 99 GLY A C 1
ATOM 764 O O . GLY A 1 99 ? -0.897 8.003 -13.352 1.00 95.50 99 GLY A O 1
ATOM 765 N N . ASN A 1 100 ? 0.569 7.625 -11.698 1.00 97.94 100 ASN A N 1
ATOM 766 C CA . ASN A 1 100 ? 1.410 8.813 -11.905 1.00 97.94 100 ASN A CA 1
ATOM 767 C C . ASN A 1 100 ? 2.816 8.457 -12.459 1.00 97.94 100 ASN A C 1
ATOM 769 O O . ASN A 1 100 ? 3.823 8.793 -11.820 1.00 97.94 100 ASN A O 1
ATOM 773 N N . PRO A 1 101 ? 2.955 7.809 -13.636 1.00 97.94 101 PRO A N 1
ATOM 774 C CA . PRO A 1 101 ? 4.234 7.247 -14.085 1.00 97.94 101 PRO A CA 1
ATOM 775 C C . PRO A 1 101 ? 5.346 8.293 -14.275 1.00 97.94 101 PRO A C 1
ATOM 777 O O . PRO A 1 101 ? 6.491 8.037 -13.918 1.00 97.94 101 PRO A O 1
ATOM 780 N N . LEU A 1 102 ? 5.032 9.518 -14.715 1.00 98.19 102 LEU A N 1
ATOM 781 C CA . LEU A 1 102 ? 6.026 10.603 -14.833 1.00 98.19 102 LEU A CA 1
ATOM 782 C C . LEU A 1 102 ? 6.623 11.029 -13.475 1.00 98.19 102 LEU A C 1
ATOM 784 O O . LEU A 1 102 ? 7.810 11.359 -13.375 1.00 98.19 102 LEU A O 1
ATOM 788 N N . VAL A 1 103 ? 5.811 11.008 -12.413 1.00 98.19 103 VAL A N 1
ATOM 789 C CA . VAL A 1 103 ? 6.277 11.281 -11.043 1.00 98.19 103 VAL A CA 1
ATOM 790 C C . VAL A 1 103 ? 7.093 10.094 -10.533 1.00 98.19 103 VAL A C 1
ATOM 792 O O . VAL A 1 103 ? 8.141 10.288 -9.916 1.00 98.19 103 VAL A O 1
ATOM 795 N N . ALA A 1 104 ? 6.668 8.870 -10.856 1.00 98.56 104 ALA A N 1
ATOM 796 C CA . ALA A 1 104 ? 7.408 7.662 -10.525 1.00 98.56 104 ALA A CA 1
ATOM 797 C C . ALA A 1 104 ? 8.815 7.646 -11.139 1.00 98.56 104 ALA A C 1
ATOM 799 O O . ALA A 1 104 ? 9.780 7.447 -10.401 1.00 98.56 104 ALA A O 1
ATOM 800 N N . ILE A 1 105 ? 8.945 7.926 -12.444 1.00 98.75 105 ILE A N 1
ATOM 801 C CA . ILE A 1 105 ? 10.236 8.030 -13.149 1.00 98.75 105 ILE A CA 1
ATOM 802 C C . ILE A 1 105 ? 11.165 8.998 -12.412 1.00 98.75 105 ILE A C 1
ATOM 804 O O . ILE A 1 105 ? 12.300 8.640 -12.120 1.00 98.75 105 ILE A O 1
ATOM 808 N N . SER A 1 106 ? 10.665 10.168 -12.001 1.00 98.31 106 SER A N 1
ATOM 809 C CA . SER A 1 106 ? 11.466 11.183 -11.297 1.00 98.31 106 SER A CA 1
ATOM 810 C C . SER A 1 106 ? 12.077 10.675 -9.978 1.00 98.31 106 SER A C 1
ATOM 812 O O . SER A 1 106 ? 13.227 10.987 -9.660 1.00 98.31 106 SER A O 1
ATOM 814 N N . TYR A 1 107 ? 11.339 9.872 -9.202 1.00 98.44 107 TYR A N 1
ATOM 815 C CA . TYR A 1 107 ? 11.878 9.227 -7.998 1.00 98.44 107 TYR A CA 1
ATOM 816 C C . TYR A 1 107 ? 12.817 8.060 -8.340 1.00 98.44 107 TYR A C 1
ATOM 818 O O . TYR A 1 107 ? 13.867 7.894 -7.715 1.00 98.44 107 TYR A O 1
ATOM 826 N N . LEU A 1 108 ? 12.469 7.252 -9.340 1.00 98.69 108 LEU A N 1
ATOM 827 C CA . LEU A 1 108 ? 13.223 6.057 -9.715 1.00 98.69 108 LEU A CA 1
ATOM 828 C C . LEU A 1 108 ? 14.559 6.399 -10.385 1.00 98.69 108 LEU A C 1
ATOM 830 O O . LEU A 1 108 ? 15.550 5.722 -10.121 1.00 98.69 108 LEU A O 1
ATOM 834 N N . ASP A 1 109 ? 14.632 7.497 -11.137 1.00 98.56 109 ASP A N 1
ATOM 835 C CA . ASP A 1 109 ? 15.876 8.094 -11.630 1.00 98.56 109 ASP A CA 1
ATOM 836 C C . ASP A 1 109 ? 16.842 8.392 -10.484 1.00 98.56 109 ASP A C 1
ATOM 838 O O . ASP A 1 109 ? 18.023 8.060 -10.569 1.00 98.56 109 ASP A O 1
ATOM 842 N N . TYR A 1 110 ? 16.354 8.957 -9.374 1.00 98.19 110 TYR A N 1
ATOM 843 C CA . TYR A 1 110 ? 17.187 9.185 -8.195 1.00 98.19 110 TYR A CA 1
ATOM 844 C C . TYR A 1 110 ? 17.658 7.868 -7.564 1.00 98.19 110 TYR A C 1
ATOM 846 O O . TYR A 1 110 ? 18.821 7.757 -7.175 1.00 98.19 110 TYR A O 1
ATOM 854 N N . ALA A 1 111 ? 16.785 6.859 -7.470 1.00 97.88 111 ALA A N 1
ATOM 855 C CA . ALA A 1 111 ? 17.149 5.550 -6.925 1.00 97.88 111 ALA A CA 1
ATOM 856 C C . ALA A 1 111 ? 18.232 4.858 -7.778 1.00 97.88 111 ALA A C 1
ATOM 858 O O . ALA A 1 111 ? 19.258 4.440 -7.240 1.00 97.88 111 ALA A O 1
ATOM 859 N N . VAL A 1 112 ? 18.064 4.826 -9.105 1.00 97.94 112 VAL A N 1
ATOM 860 C CA . VAL A 1 112 ? 19.040 4.266 -10.057 1.00 97.94 112 VAL A CA 1
ATOM 861 C C . VAL A 1 112 ? 20.332 5.098 -10.105 1.00 97.94 112 VAL A C 1
ATOM 863 O O . VAL A 1 112 ? 21.417 4.534 -10.219 1.00 97.94 112 VAL A O 1
ATOM 866 N N . LEU A 1 113 ? 20.263 6.425 -9.943 1.00 97.50 113 LEU A N 1
ATOM 867 C CA . LEU A 1 113 ? 21.446 7.289 -9.827 1.00 97.50 113 LEU A CA 1
ATOM 868 C C . LEU A 1 113 ? 22.261 6.997 -8.557 1.00 97.50 113 LEU A C 1
ATOM 870 O O . LEU A 1 113 ? 23.488 7.096 -8.579 1.00 97.50 113 LEU A O 1
ATOM 874 N N . LYS A 1 114 ? 21.603 6.657 -7.440 1.00 97.81 114 LYS A N 1
ATOM 875 C CA . LYS A 1 114 ? 22.287 6.263 -6.197 1.00 97.81 114 LYS A CA 1
ATOM 876 C C . LYS A 1 114 ? 22.850 4.851 -6.256 1.00 97.81 114 LYS A C 1
ATOM 878 O O . LYS A 1 114 ? 23.942 4.629 -5.738 1.00 97.81 114 LYS A O 1
ATOM 883 N N . ASN A 1 115 ? 22.140 3.930 -6.897 1.00 96.75 115 ASN A N 1
ATOM 884 C CA . ASN A 1 115 ? 22.572 2.553 -7.070 1.00 96.75 115 ASN A CA 1
ATOM 885 C C . ASN A 1 115 ? 22.141 2.025 -8.442 1.00 96.75 115 ASN A C 1
ATOM 887 O O . ASN A 1 115 ? 21.058 1.462 -8.611 1.00 96.75 115 ASN A O 1
ATOM 891 N N . SER A 1 116 ? 23.042 2.140 -9.417 1.00 96.00 116 SER A N 1
ATOM 892 C CA . SER A 1 116 ? 22.818 1.699 -10.799 1.00 96.00 116 SER A CA 1
ATOM 893 C C . SER A 1 116 ? 22.721 0.176 -10.960 1.00 96.00 116 SER A C 1
ATOM 895 O O . SER A 1 116 ? 22.463 -0.307 -12.064 1.00 96.00 116 SER A O 1
ATOM 897 N N . THR A 1 117 ? 22.921 -0.575 -9.869 1.00 96.69 117 THR A N 1
ATOM 898 C CA . THR A 1 117 ? 22.782 -2.035 -9.803 1.00 96.69 117 THR A CA 1
ATOM 899 C C . THR A 1 117 ? 21.530 -2.497 -9.053 1.00 96.69 117 THR A C 1
ATOM 901 O O . THR A 1 117 ? 21.275 -3.699 -8.994 1.00 96.69 117 THR A O 1
ATOM 904 N N . ASN A 1 118 ? 20.718 -1.577 -8.514 1.00 97.31 118 ASN A N 1
ATOM 905 C CA . ASN A 1 118 ? 19.456 -1.927 -7.868 1.00 97.31 118 ASN A CA 1
ATOM 906 C C . ASN A 1 118 ? 18.454 -2.439 -8.916 1.00 97.31 118 ASN A C 1
ATOM 908 O O . ASN A 1 118 ? 17.815 -1.675 -9.641 1.00 97.31 118 ASN A O 1
ATOM 912 N N . THR A 1 119 ? 18.314 -3.761 -8.979 1.00 98.06 119 THR A N 1
ATOM 913 C CA . THR A 1 119 ? 17.415 -4.467 -9.896 1.00 98.06 119 THR A CA 1
ATOM 914 C C . THR A 1 119 ? 15.945 -4.134 -9.685 1.00 98.06 119 THR A C 1
ATOM 916 O O . THR A 1 119 ? 15.175 -4.161 -10.641 1.00 98.06 119 THR A O 1
ATOM 919 N N . ASP A 1 120 ? 15.565 -3.819 -8.452 1.00 97.69 120 ASP A N 1
ATOM 920 C CA . ASP A 1 120 ? 14.207 -3.488 -8.041 1.00 97.69 120 ASP A CA 1
ATOM 921 C C . ASP A 1 120 ? 13.804 -2.078 -8.516 1.00 97.69 120 ASP A C 1
ATOM 923 O O . ASP A 1 120 ? 12.659 -1.870 -8.931 1.00 97.69 120 ASP A O 1
ATOM 927 N N . ALA A 1 121 ? 14.756 -1.137 -8.500 1.00 98.06 121 ALA A N 1
ATOM 928 C CA . ALA A 1 121 ? 14.609 0.221 -9.023 1.00 98.06 121 ALA A CA 1
ATOM 929 C C . ALA A 1 121 ? 14.637 0.258 -10.552 1.00 98.06 121 ALA A C 1
ATOM 931 O O . ALA A 1 121 ? 13.772 0.893 -11.146 1.00 98.06 121 ALA A O 1
ATOM 932 N N . LEU A 1 122 ? 15.564 -0.469 -11.185 1.00 98.50 122 LEU A N 1
ATOM 933 C CA . LEU A 1 122 ? 15.594 -0.627 -12.642 1.00 98.50 122 LEU A CA 1
ATOM 934 C C . LEU A 1 122 ? 14.305 -1.279 -13.161 1.00 98.50 122 LEU A C 1
ATOM 936 O O . LEU A 1 122 ? 13.714 -0.774 -14.104 1.00 98.50 122 LEU A O 1
ATOM 940 N N . LEU A 1 123 ? 13.826 -2.353 -12.520 1.00 98.56 123 LEU A N 1
ATOM 941 C CA . LEU A 1 123 ? 12.547 -2.981 -12.872 1.00 98.56 123 LEU A CA 1
ATOM 942 C C . LEU A 1 123 ? 11.398 -1.970 -12.811 1.00 98.56 123 LEU A C 1
ATOM 944 O O . LEU A 1 123 ? 10.719 -1.775 -13.811 1.00 98.56 123 LEU A O 1
ATOM 948 N N . ALA A 1 124 ? 11.232 -1.295 -11.670 1.00 98.44 124 ALA A N 1
ATOM 949 C CA . ALA A 1 124 ? 10.144 -0.341 -11.488 1.00 98.44 124 ALA A CA 1
ATOM 950 C C . ALA A 1 124 ? 10.250 0.864 -12.436 1.00 98.44 124 ALA A C 1
ATOM 952 O O . ALA A 1 124 ? 9.226 1.390 -12.856 1.00 98.44 124 ALA A O 1
ATOM 953 N N . ARG A 1 125 ? 11.463 1.313 -12.792 1.00 98.69 125 ARG A N 1
ATOM 954 C CA . ARG A 1 125 ? 11.640 2.406 -13.760 1.00 98.69 125 ARG A CA 1
ATOM 955 C C . ARG A 1 125 ? 11.324 1.950 -15.181 1.00 98.69 125 ARG A C 1
ATOM 957 O O . ARG A 1 125 ? 10.673 2.689 -15.908 1.00 98.69 125 ARG A O 1
ATOM 964 N N . GLY A 1 126 ? 11.696 0.719 -15.534 1.00 98.31 126 GLY A N 1
ATOM 965 C CA . GLY A 1 126 ? 11.296 0.100 -16.792 1.00 98.31 126 GLY A CA 1
ATOM 966 C C . GLY A 1 126 ? 9.775 -0.033 -16.910 1.00 98.31 126 GLY A C 1
ATOM 967 O O . GLY A 1 126 ? 9.202 0.381 -17.913 1.00 98.31 126 GLY A O 1
ATOM 968 N N . ASP A 1 127 ? 9.118 -0.496 -15.841 1.00 98.44 127 ASP A N 1
ATOM 969 C CA . ASP A 1 127 ? 7.654 -0.543 -15.747 1.00 98.44 127 ASP A CA 1
ATOM 970 C C . ASP A 1 127 ? 7.047 0.874 -15.899 1.00 98.44 127 ASP A C 1
ATOM 972 O O . ASP A 1 127 ? 6.072 1.058 -16.620 1.00 98.44 127 ASP A O 1
ATOM 976 N N . ALA A 1 128 ? 7.664 1.903 -15.303 1.00 98.62 128 ALA A N 1
ATOM 977 C CA . ALA A 1 128 ? 7.208 3.292 -15.416 1.00 98.62 128 ALA A CA 1
ATOM 978 C C . ALA A 1 128 ? 7.344 3.900 -16.820 1.00 98.62 128 ALA A C 1
ATOM 980 O O . ALA A 1 128 ? 6.494 4.695 -17.221 1.00 98.62 128 ALA A O 1
ATOM 981 N N . PHE A 1 129 ? 8.403 3.551 -17.555 1.00 98.62 129 PHE A N 1
ATOM 982 C CA . PHE A 1 129 ? 8.577 3.954 -18.951 1.00 98.62 129 PHE A CA 1
ATOM 983 C C . PHE A 1 129 ? 7.574 3.253 -19.876 1.00 98.62 129 PHE A C 1
ATOM 985 O O . PHE A 1 129 ? 7.059 3.875 -20.803 1.00 98.62 129 PHE A O 1
ATOM 992 N N . PHE A 1 130 ? 7.242 1.992 -19.589 1.00 98.12 130 PHE A N 1
ATOM 993 C CA . PHE A 1 130 ? 6.244 1.238 -20.346 1.00 98.12 130 PHE A CA 1
ATOM 994 C C . PHE A 1 130 ? 4.83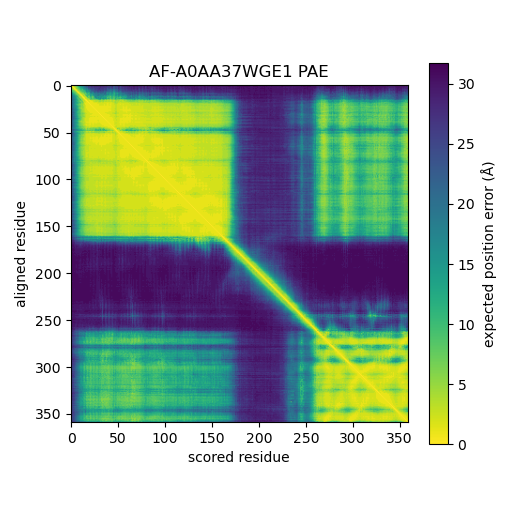6 1.849 -20.227 1.00 98.12 130 PHE A C 1
ATOM 996 O O . PHE A 1 130 ? 4.155 2.009 -21.233 1.00 98.12 130 PHE A O 1
ATOM 1003 N N . GLU A 1 131 ? 4.438 2.303 -19.032 1.00 97.88 131 GLU A N 1
ATOM 1004 C CA . GLU A 1 131 ? 3.164 3.018 -18.798 1.00 97.88 131 GLU A CA 1
ATOM 1005 C C . GLU A 1 131 ? 3.050 4.381 -19.526 1.00 97.88 131 GLU A C 1
ATOM 1007 O O . GLU A 1 131 ? 1.985 5.002 -19.506 1.00 97.88 131 GLU A O 1
ATOM 1012 N N . ILE A 1 132 ? 4.124 4.879 -20.157 1.00 98.12 132 ILE A N 1
ATOM 1013 C CA . ILE A 1 132 ? 4.113 6.095 -20.998 1.00 98.12 132 ILE A CA 1
ATOM 1014 C C . ILE A 1 132 ? 4.497 5.825 -22.464 1.00 98.12 132 ILE A C 1
ATOM 1016 O O . ILE A 1 132 ? 4.896 6.755 -23.167 1.00 98.12 132 ILE A O 1
ATOM 1020 N N . ASP A 1 133 ? 4.387 4.571 -22.913 1.00 97.06 133 ASP A N 1
ATOM 1021 C CA . ASP A 1 133 ? 4.743 4.098 -24.260 1.00 97.06 133 ASP A CA 1
ATOM 1022 C C . ASP A 1 133 ? 6.230 4.323 -24.657 1.00 97.06 133 ASP A C 1
ATOM 1024 O O . ASP A 1 133 ? 6.578 4.288 -25.841 1.00 97.06 133 ASP A O 1
ATOM 1028 N N . ASP A 1 134 ? 7.146 4.522 -23.695 1.00 97.19 134 ASP A N 1
ATOM 1029 C CA . ASP A 1 134 ? 8.597 4.566 -23.950 1.00 97.19 134 ASP A CA 1
ATOM 1030 C C . ASP A 1 134 ? 9.211 3.159 -23.858 1.00 97.19 134 ASP A C 1
ATOM 1032 O O . ASP A 1 134 ? 9.983 2.821 -22.953 1.00 97.19 134 ASP A O 1
ATOM 1036 N N . ASP A 1 135 ? 8.864 2.331 -24.847 1.00 96.00 135 ASP A N 1
ATOM 1037 C CA . ASP A 1 135 ? 9.378 0.968 -25.025 1.00 96.00 135 ASP A CA 1
ATOM 1038 C C . ASP A 1 135 ? 10.916 0.899 -24.991 1.00 96.00 135 ASP A C 1
ATOM 1040 O O . ASP A 1 135 ? 11.489 -0.086 -24.522 1.00 96.00 135 ASP A O 1
ATOM 1044 N N . VAL A 1 136 ? 11.611 1.927 -25.497 1.00 96.12 136 VAL A N 1
ATOM 1045 C CA . VAL A 1 136 ? 13.079 1.931 -25.599 1.00 96.12 136 VAL A CA 1
ATOM 1046 C C . VAL A 1 136 ? 13.701 2.056 -24.214 1.00 96.12 136 VAL A C 1
ATOM 1048 O O . VAL A 1 136 ? 14.552 1.235 -23.852 1.00 96.12 136 VAL A O 1
ATOM 1051 N N . SER A 1 137 ? 13.266 3.033 -23.418 1.00 96.81 137 SER A N 1
ATOM 1052 C CA . SER A 1 137 ? 13.747 3.200 -22.043 1.00 96.81 137 SER A CA 1
ATOM 1053 C C . SER A 1 137 ? 13.310 2.029 -21.156 1.00 96.81 137 SER A C 1
ATOM 1055 O O . SER A 1 137 ? 14.136 1.488 -20.414 1.00 96.81 137 SER A O 1
ATOM 1057 N N . ALA A 1 138 ? 12.067 1.550 -21.313 1.00 97.75 138 ALA A N 1
ATOM 1058 C CA . ALA A 1 138 ? 11.541 0.384 -20.602 1.00 97.75 138 ALA A CA 1
ATOM 1059 C C . ALA A 1 138 ? 12.411 -0.864 -20.810 1.00 97.75 138 ALA A C 1
ATOM 1061 O O . ALA A 1 138 ? 12.924 -1.467 -19.861 1.00 97.75 138 ALA A O 1
ATOM 1062 N N . CYS A 1 139 ? 12.663 -1.207 -22.073 1.00 97.44 139 CYS A N 1
ATOM 1063 C CA . CYS A 1 139 ? 13.484 -2.351 -22.436 1.00 97.44 139 CYS A CA 1
ATOM 1064 C C . CYS A 1 139 ? 14.954 -2.192 -22.044 1.00 97.44 139 CYS A C 1
ATOM 1066 O O . CYS A 1 139 ? 15.576 -3.179 -21.642 1.00 97.44 139 CYS A O 1
ATOM 1068 N N . THR A 1 140 ? 15.512 -0.981 -22.105 1.00 96.50 140 THR A N 1
ATOM 1069 C CA . THR A 1 140 ? 16.885 -0.710 -21.644 1.00 96.50 140 THR A CA 1
ATOM 1070 C C . THR A 1 140 ? 17.052 -1.115 -20.176 1.00 96.50 140 THR A C 1
ATOM 1072 O O . THR A 1 140 ? 17.945 -1.904 -19.840 1.00 96.50 140 THR A O 1
ATOM 1075 N N . ASP A 1 141 ? 16.142 -0.660 -19.313 1.00 97.69 141 ASP A N 1
ATOM 1076 C CA . ASP A 1 141 ? 16.176 -0.949 -17.881 1.00 97.69 141 ASP A CA 1
ATOM 1077 C C . ASP A 1 141 ? 15.846 -2.406 -17.552 1.00 97.69 141 ASP A C 1
ATOM 1079 O O . ASP A 1 141 ? 16.576 -3.038 -16.779 1.00 97.69 141 ASP A O 1
ATOM 1083 N N . TRP A 1 142 ? 14.814 -2.992 -18.170 1.00 98.06 142 TRP A N 1
ATOM 1084 C CA . TRP A 1 142 ? 14.480 -4.399 -17.942 1.00 98.06 142 TRP A CA 1
ATOM 1085 C C . TRP A 1 142 ? 15.614 -5.337 -18.374 1.00 98.06 142 TRP A C 1
ATOM 1087 O O . TRP A 1 142 ? 15.962 -6.265 -17.639 1.00 98.06 142 TRP A O 1
ATOM 1097 N N . HIS A 1 143 ? 16.270 -5.083 -19.512 1.00 96.56 143 HIS A N 1
ATOM 1098 C CA . HIS A 1 143 ? 17.437 -5.870 -19.917 1.00 96.56 143 HIS A CA 1
ATOM 1099 C C . HIS A 1 143 ? 18.644 -5.651 -18.990 1.00 96.56 143 HIS A C 1
ATOM 1101 O O . HIS A 1 143 ? 19.394 -6.602 -18.753 1.00 96.56 143 HIS A O 1
ATOM 1107 N N . LYS A 1 144 ? 18.839 -4.450 -18.427 1.00 96.62 144 LYS A N 1
ATOM 1108 C CA . LYS A 1 144 ? 19.882 -4.194 -17.417 1.00 96.62 144 LYS A CA 1
ATOM 1109 C C . LYS A 1 144 ? 19.601 -4.956 -16.119 1.00 96.62 144 LYS A C 1
ATOM 1111 O O . LYS A 1 144 ? 20.466 -5.698 -15.654 1.00 96.62 144 LYS A O 1
ATOM 1116 N N . ALA A 1 145 ? 18.378 -4.879 -15.598 1.00 97.62 145 ALA A N 1
ATOM 1117 C CA . ALA A 1 145 ? 17.937 -5.629 -14.424 1.00 97.62 145 ALA A CA 1
ATOM 1118 C C . ALA A 1 145 ? 17.998 -7.154 -14.638 1.00 97.62 145 ALA A C 1
ATOM 1120 O O . ALA A 1 145 ? 18.420 -7.881 -13.739 1.00 97.62 145 ALA A O 1
ATOM 1121 N N . LYS A 1 146 ? 17.666 -7.650 -15.840 1.00 97.19 146 LYS A N 1
ATOM 1122 C CA . LYS A 1 146 ? 17.833 -9.061 -16.235 1.00 97.19 146 LYS A CA 1
ATOM 1123 C C . LYS A 1 146 ? 19.295 -9.508 -16.154 1.00 97.19 146 LYS A C 1
ATOM 1125 O O . LYS A 1 146 ? 19.576 -10.547 -15.564 1.00 97.19 146 LYS A O 1
ATOM 1130 N N . ARG A 1 147 ? 20.240 -8.724 -16.698 1.00 96.50 147 ARG A N 1
ATOM 1131 C CA . ARG A 1 147 ? 21.691 -9.016 -16.614 1.00 96.50 147 ARG A CA 1
ATOM 1132 C C . ARG A 1 147 ? 22.208 -9.050 -15.170 1.00 96.50 147 ARG A C 1
ATOM 1134 O O . ARG A 1 147 ? 23.172 -9.757 -14.896 1.00 96.50 147 ARG A O 1
ATOM 1141 N N . LEU A 1 148 ? 21.561 -8.309 -14.273 1.00 96.50 148 LEU A N 1
ATOM 1142 C CA . LEU A 1 148 ? 21.852 -8.245 -12.839 1.00 96.50 148 LEU A CA 1
ATOM 1143 C C . LEU A 1 148 ? 21.085 -9.296 -12.001 1.00 96.50 148 LEU A C 1
ATOM 1145 O O . LEU A 1 148 ? 21.242 -9.324 -10.784 1.00 96.50 148 LEU A O 1
ATOM 1149 N N . GLY A 1 149 ? 20.288 -10.174 -12.627 1.00 96.31 149 GLY A N 1
ATOM 1150 C CA . GLY A 1 149 ? 19.633 -11.311 -11.963 1.00 96.31 149 GLY A CA 1
ATOM 1151 C C . GLY A 1 149 ? 18.165 -11.117 -11.563 1.00 96.31 149 GLY A C 1
ATOM 1152 O O . GLY A 1 149 ? 17.666 -11.873 -10.736 1.00 96.31 149 GLY A O 1
ATOM 1153 N N . SER A 1 150 ? 17.451 -10.129 -12.114 1.00 97.38 150 SER A N 1
ATOM 1154 C CA . SER A 1 150 ? 16.006 -9.976 -11.877 1.00 97.38 150 SER A CA 1
ATOM 1155 C C . SER A 1 150 ? 15.171 -10.880 -12.785 1.00 97.38 150 SER A C 1
ATOM 1157 O O . SER A 1 150 ? 14.980 -10.578 -13.965 1.00 97.38 150 SER A O 1
ATOM 1159 N N . ASP A 1 151 ? 14.600 -11.946 -12.219 1.00 97.81 151 ASP A N 1
ATOM 1160 C CA . ASP A 1 151 ? 13.665 -12.839 -12.920 1.00 97.81 151 ASP A CA 1
ATOM 1161 C C . ASP A 1 151 ? 12.386 -12.122 -13.378 1.00 97.81 151 ASP A C 1
ATOM 1163 O O . ASP A 1 151 ? 11.816 -12.462 -14.415 1.00 97.81 151 ASP A O 1
ATOM 1167 N N . LYS A 1 152 ? 11.927 -11.111 -12.626 1.00 97.50 152 LYS A N 1
ATOM 1168 C CA . LYS A 1 152 ? 10.769 -10.286 -13.005 1.00 97.50 152 LYS A CA 1
ATOM 1169 C C . LYS A 1 152 ? 11.086 -9.432 -14.233 1.00 97.50 152 LYS A C 1
ATOM 1171 O O . LYS A 1 152 ? 10.336 -9.455 -15.201 1.00 97.50 152 LYS A O 1
ATOM 1176 N N . ALA A 1 153 ? 12.235 -8.756 -14.241 1.00 97.19 153 ALA A N 1
ATOM 1177 C CA . ALA A 1 153 ? 12.668 -7.992 -15.409 1.00 97.19 153 ALA A CA 1
ATOM 1178 C C . ALA A 1 153 ? 12.974 -8.899 -16.611 1.00 97.19 153 ALA A C 1
ATOM 1180 O O . ALA A 1 153 ? 12.753 -8.506 -17.752 1.00 97.19 153 ALA A O 1
ATOM 1181 N N . ALA A 1 154 ? 13.431 -10.133 -16.368 1.00 96.31 154 ALA A N 1
ATOM 1182 C CA . ALA A 1 154 ? 13.595 -11.129 -17.418 1.00 96.31 154 ALA A CA 1
ATOM 1183 C C . ALA A 1 154 ? 12.267 -11.461 -18.112 1.00 96.31 154 ALA A C 1
ATOM 1185 O O . ALA A 1 154 ? 12.247 -11.516 -19.341 1.00 96.31 154 ALA A O 1
ATOM 1186 N N . GLN A 1 155 ? 11.184 -11.626 -17.342 1.00 97.38 155 GLN A N 1
ATOM 1187 C CA . GLN A 1 155 ? 9.831 -11.861 -17.857 1.00 97.38 155 GLN A CA 1
ATOM 1188 C C . GLN A 1 155 ? 9.311 -10.668 -18.668 1.00 97.38 155 GLN A C 1
ATOM 1190 O O . GLN A 1 155 ? 8.868 -10.874 -19.796 1.00 97.38 155 GLN A O 1
ATOM 1195 N N . GLN A 1 156 ? 9.431 -9.437 -18.151 1.00 97.31 156 GLN A N 1
ATOM 1196 C CA . GLN A 1 156 ? 9.024 -8.226 -18.883 1.00 97.31 156 GLN A CA 1
ATOM 1197 C C . GLN A 1 156 ? 9.797 -8.084 -20.206 1.00 97.31 156 GLN A C 1
ATOM 1199 O O . GLN A 1 156 ? 9.203 -7.939 -21.275 1.00 97.31 156 GLN A O 1
ATOM 1204 N N . ALA A 1 157 ? 11.126 -8.229 -20.159 1.00 95.81 157 ALA A N 1
ATOM 1205 C CA . ALA A 1 157 ? 11.981 -8.147 -21.339 1.00 95.81 157 ALA A CA 1
ATOM 1206 C C . ALA A 1 157 ? 11.631 -9.206 -22.403 1.00 95.81 157 ALA A C 1
ATOM 1208 O O . ALA A 1 157 ? 11.518 -8.891 -23.587 1.00 95.81 157 ALA A O 1
ATOM 1209 N N . ASP A 1 158 ? 11.414 -10.461 -21.995 1.00 94.44 158 ASP A N 1
ATOM 1210 C CA . ASP A 1 158 ? 11.075 -11.544 -22.926 1.00 94.44 158 ASP A CA 1
ATOM 1211 C C . ASP A 1 158 ? 9.635 -11.443 -23.461 1.00 94.44 158 ASP A C 1
ATOM 1213 O O . ASP A 1 158 ? 9.344 -11.959 -24.547 1.00 94.44 158 ASP A O 1
ATOM 1217 N N . ALA A 1 159 ? 8.732 -10.770 -22.742 1.00 95.44 159 ALA A N 1
ATOM 1218 C CA . ALA A 1 159 ? 7.386 -10.463 -23.211 1.00 95.44 159 ALA A CA 1
ATOM 1219 C C . ALA A 1 159 ? 7.403 -9.368 -24.292 1.00 95.44 159 ALA A C 1
ATOM 1221 O O . ALA A 1 159 ? 6.942 -9.625 -25.409 1.00 95.44 159 ALA A O 1
ATOM 1222 N N . TYR A 1 160 ? 7.984 -8.202 -23.989 1.00 94.88 160 TYR A N 1
ATOM 1223 C CA . TYR A 1 160 ? 7.770 -6.968 -24.757 1.00 94.88 160 TYR A CA 1
ATOM 1224 C C . TYR A 1 160 ? 8.935 -6.572 -25.687 1.00 94.88 160 TYR A C 1
ATOM 1226 O O . TYR A 1 160 ? 8.705 -6.087 -26.793 1.00 94.88 160 TYR A O 1
ATOM 1234 N N . CYS A 1 161 ? 10.192 -6.867 -25.341 1.00 94.62 161 CYS A N 1
ATOM 1235 C CA . CYS A 1 161 ? 11.357 -6.247 -26.000 1.00 94.62 161 CYS A CA 1
ATOM 1236 C C . CYS A 1 161 ? 11.823 -6.897 -27.314 1.00 94.62 161 CYS A C 1
ATOM 1238 O O . CYS A 1 161 ? 12.814 -6.470 -27.903 1.00 94.62 161 CYS A O 1
ATOM 1240 N N . LYS A 1 162 ? 11.109 -7.906 -27.831 1.00 88.81 162 LYS A N 1
ATOM 1241 C CA . LYS A 1 162 ? 11.520 -8.722 -28.999 1.00 88.81 162 LYS A CA 1
ATOM 1242 C C . LYS A 1 162 ? 11.769 -7.946 -30.302 1.00 88.81 162 LYS A C 1
ATOM 1244 O O . LYS A 1 162 ? 12.349 -8.509 -31.229 1.00 88.81 162 LYS A O 1
ATOM 1249 N N . ARG A 1 163 ? 11.271 -6.712 -30.417 1.00 85.75 163 ARG A N 1
ATOM 1250 C CA . ARG A 1 163 ? 11.401 -5.849 -31.609 1.00 85.75 163 ARG A CA 1
ATOM 1251 C C . ARG A 1 163 ? 11.910 -4.440 -31.288 1.00 85.75 163 ARG A C 1
ATOM 1253 O O . ARG A 1 163 ? 11.927 -3.594 -32.176 1.00 85.75 163 ARG A O 1
ATOM 1260 N N . VAL A 1 164 ? 12.312 -4.190 -30.044 1.00 84.19 164 VAL A N 1
ATOM 1261 C CA . VAL A 1 164 ? 12.779 -2.875 -29.599 1.00 84.19 164 VAL A CA 1
ATOM 1262 C C . VAL A 1 164 ? 14.277 -2.766 -29.871 1.00 84.19 164 VAL A C 1
ATOM 1264 O O . VAL A 1 164 ? 15.056 -3.628 -29.467 1.00 84.19 164 VAL A O 1
ATOM 1267 N N . ALA A 1 165 ? 14.690 -1.713 -30.576 1.00 81.69 165 ALA A N 1
ATOM 1268 C CA . ALA A 1 165 ? 16.100 -1.414 -30.797 1.00 81.69 165 ALA A CA 1
ATOM 1269 C C . ALA A 1 165 ? 16.670 -0.725 -29.547 1.00 81.69 165 ALA A C 1
ATOM 1271 O O . ALA A 1 165 ? 16.463 0.467 -29.335 1.00 81.69 165 ALA A O 1
ATOM 1272 N N . ILE A 1 166 ? 17.355 -1.497 -28.703 1.00 80.00 166 ILE A N 1
ATOM 1273 C CA . ILE A 1 166 ? 17.919 -1.022 -27.434 1.00 80.00 166 ILE A CA 1
ATOM 1274 C C . ILE A 1 166 ? 19.335 -0.467 -27.677 1.00 80.00 166 ILE A C 1
ATOM 1276 O O . ILE A 1 166 ? 20.141 -1.162 -28.306 1.00 80.00 166 ILE A O 1
ATOM 1280 N N . PRO A 1 167 ? 19.682 0.730 -27.167 1.00 70.94 167 PRO A N 1
ATOM 1281 C CA . PRO A 1 167 ? 21.062 1.205 -27.140 1.00 70.94 167 PRO A CA 1
ATOM 1282 C C . PRO A 1 167 ? 21.970 0.219 -26.392 1.00 70.94 167 PRO A C 1
ATOM 1284 O O . PRO A 1 167 ? 21.667 -0.203 -25.274 1.00 70.94 167 PRO A O 1
ATOM 1287 N N . ILE A 1 168 ? 23.096 -0.160 -26.997 1.00 60.75 168 ILE A N 1
ATOM 1288 C CA . ILE A 1 168 ? 24.083 -1.003 -26.320 1.00 60.75 168 ILE A CA 1
ATOM 1289 C C . ILE A 1 168 ? 24.900 -0.110 -25.381 1.00 60.75 168 ILE A C 1
ATOM 1291 O O . ILE A 1 168 ? 25.739 0.666 -25.832 1.00 60.75 168 ILE A O 1
ATOM 1295 N N . ASP A 1 169 ? 24.659 -0.240 -24.074 1.00 60.22 169 ASP A N 1
ATOM 1296 C CA . ASP A 1 169 ? 25.557 0.273 -23.034 1.00 60.22 169 ASP A CA 1
ATOM 1297 C C . ASP A 1 169 ? 26.902 -0.479 -23.116 1.00 60.22 169 ASP A C 1
ATOM 1299 O O . ASP A 1 169 ? 27.102 -1.495 -22.441 1.00 60.22 169 ASP A O 1
ATOM 1303 N N . ASP A 1 170 ? 27.837 0.026 -23.924 1.00 49.56 170 ASP A N 1
ATOM 1304 C CA . ASP A 1 170 ? 29.249 -0.382 -23.921 1.00 49.56 170 ASP A CA 1
ATOM 1305 C C . ASP A 1 170 ? 29.960 0.137 -22.650 1.00 49.56 170 ASP A C 1
ATOM 1307 O O . ASP A 1 170 ? 30.937 0.885 -22.705 1.00 49.56 170 ASP A O 1
ATOM 1311 N N . GLU A 1 171 ? 29.489 -0.269 -21.465 1.00 52.97 171 GLU A N 1
ATOM 1312 C CA . GLU A 1 171 ? 30.297 -0.185 -20.246 1.00 52.97 171 GLU A CA 1
ATOM 1313 C C . GLU A 1 171 ? 31.348 -1.310 -20.281 1.00 52.97 171 GLU A C 1
ATOM 1315 O O . GLU A 1 171 ? 31.003 -2.491 -20.124 1.00 52.97 171 GLU A O 1
ATOM 1320 N N . PRO A 1 172 ? 32.647 -1.000 -20.473 1.00 45.44 172 PRO A N 1
ATOM 1321 C CA . PRO A 1 172 ? 33.670 -2.030 -20.497 1.00 45.44 172 PRO A CA 1
ATOM 1322 C C . PRO A 1 172 ? 33.735 -2.702 -19.127 1.00 45.44 172 PRO A C 1
ATOM 1324 O O . PRO A 1 172 ? 33.919 -2.041 -18.101 1.00 45.44 172 PRO A O 1
ATOM 1327 N N . ARG A 1 173 ? 33.646 -4.039 -19.108 1.00 48.75 173 ARG A N 1
ATOM 1328 C CA . ARG A 1 173 ? 33.900 -4.830 -17.898 1.00 48.75 173 ARG A CA 1
ATOM 1329 C C . ARG A 1 173 ? 35.306 -4.522 -17.387 1.00 48.75 173 ARG A C 1
ATOM 1331 O O . ARG A 1 173 ? 36.275 -5.125 -17.850 1.00 48.75 173 ARG A O 1
ATOM 1338 N N . LYS A 1 174 ? 35.412 -3.648 -16.384 1.00 45.47 174 LYS A N 1
ATOM 1339 C CA . LYS A 1 174 ? 36.594 -3.586 -15.527 1.00 45.47 174 LYS A CA 1
ATOM 1340 C C . LYS A 1 174 ? 36.694 -4.925 -14.810 1.00 45.47 174 LYS A C 1
ATOM 1342 O O . LYS A 1 174 ? 35.983 -5.186 -13.842 1.00 45.47 174 LYS A O 1
ATOM 1347 N N . GLN A 1 175 ? 37.543 -5.798 -15.344 1.00 41.59 175 GLN A N 1
ATOM 1348 C CA . GLN A 1 175 ? 38.007 -6.964 -14.610 1.00 41.59 175 GLN A CA 1
ATOM 1349 C C . GLN A 1 175 ? 38.677 -6.457 -13.323 1.00 41.59 175 GLN A C 1
ATOM 1351 O O . GLN A 1 175 ? 39.301 -5.393 -13.363 1.00 41.59 175 GLN A O 1
ATOM 1356 N N . PRO A 1 176 ? 38.556 -7.165 -12.189 1.00 42.94 176 PRO A N 1
ATOM 1357 C CA . PRO A 1 176 ? 39.316 -6.802 -11.005 1.00 42.94 176 PRO A CA 1
ATOM 1358 C C . PRO A 1 176 ? 40.803 -6.890 -11.351 1.00 42.94 176 PRO A C 1
ATOM 1360 O O . PRO A 1 176 ? 41.284 -7.970 -11.701 1.00 42.94 176 PRO A O 1
ATOM 1363 N N . GLU A 1 177 ? 41.525 -5.772 -11.274 1.00 43.19 177 GLU A N 1
ATOM 1364 C CA . GLU A 1 177 ? 42.982 -5.812 -11.321 1.00 43.19 177 GLU A CA 1
ATOM 1365 C C . GLU A 1 177 ? 43.455 -6.622 -10.116 1.00 43.19 177 GLU A C 1
ATOM 1367 O O . GLU A 1 177 ? 43.302 -6.219 -8.961 1.00 43.19 177 GLU A O 1
ATOM 1372 N N . VAL A 1 178 ? 43.992 -7.810 -10.392 1.00 39.59 178 VAL A N 1
ATOM 1373 C CA . VAL A 1 178 ? 44.650 -8.629 -9.382 1.00 39.59 178 VAL A CA 1
ATOM 1374 C C . VAL A 1 178 ? 45.957 -7.926 -9.048 1.00 39.59 178 VAL A C 1
ATOM 1376 O O . VAL A 1 178 ? 46.951 -8.087 -9.753 1.00 39.59 178 VAL A O 1
ATOM 1379 N N . ILE A 1 179 ? 45.940 -7.119 -7.987 1.00 42.09 179 ILE A N 1
ATOM 1380 C CA . ILE A 1 179 ? 47.151 -6.525 -7.427 1.00 42.09 179 ILE A CA 1
ATOM 1381 C C . ILE A 1 179 ? 47.987 -7.680 -6.873 1.00 42.09 179 ILE A C 1
ATOM 1383 O O . ILE A 1 179 ? 47.717 -8.203 -5.792 1.00 42.09 179 ILE A O 1
ATOM 1387 N N . ALA A 1 180 ? 48.970 -8.119 -7.653 1.00 39.72 180 ALA A N 1
ATOM 1388 C CA . ALA A 1 180 ? 49.976 -9.052 -7.186 1.00 39.72 180 ALA A CA 1
ATOM 1389 C C . ALA A 1 180 ? 50.897 -8.311 -6.209 1.00 39.72 180 ALA A C 1
ATOM 1391 O O . ALA A 1 180 ? 51.626 -7.403 -6.606 1.00 39.72 180 ALA A O 1
ATOM 1392 N N . GLU A 1 181 ? 50.859 -8.697 -4.935 1.00 44.16 181 GLU A N 1
ATOM 1393 C CA . GLU A 1 181 ? 51.900 -8.325 -3.980 1.00 44.16 181 GLU A CA 1
ATOM 1394 C C . GLU A 1 181 ? 53.193 -9.059 -4.361 1.00 44.16 181 GLU A C 1
ATOM 1396 O O . GLU A 1 181 ? 53.361 -10.235 -4.035 1.00 44.16 181 GLU A O 1
ATOM 1401 N N . ASP A 1 182 ? 54.102 -8.372 -5.053 1.00 42.56 182 ASP A N 1
ATOM 1402 C CA . ASP A 1 182 ? 55.484 -8.825 -5.209 1.00 42.56 182 ASP A CA 1
ATOM 1403 C C . ASP A 1 182 ? 56.397 -8.035 -4.264 1.00 42.56 182 ASP A C 1
ATOM 1405 O O . ASP A 1 182 ? 56.350 -6.805 -4.205 1.00 42.56 182 ASP A O 1
ATOM 1409 N N . ASN A 1 183 ? 57.202 -8.759 -3.489 1.00 41.56 183 ASN A N 1
ATOM 1410 C CA . ASN A 1 183 ? 58.149 -8.192 -2.533 1.00 41.56 183 ASN A CA 1
ATOM 1411 C C . ASN A 1 183 ? 59.560 -8.366 -3.103 1.00 41.56 183 ASN A C 1
ATOM 1413 O O . ASN A 1 183 ? 60.088 -9.479 -3.088 1.00 41.56 183 ASN A O 1
ATOM 1417 N N . GLY A 1 184 ? 60.193 -7.279 -3.544 1.00 36.31 184 GLY A N 1
ATOM 1418 C CA . GLY A 1 184 ? 61.564 -7.316 -4.050 1.00 36.31 184 GLY A CA 1
ATOM 1419 C C . GLY A 1 184 ? 62.233 -5.944 -4.052 1.00 36.31 184 GLY A C 1
ATOM 1420 O O . GLY A 1 184 ? 61.814 -5.049 -4.780 1.00 36.31 184 GLY A O 1
ATOM 1421 N N . ASP A 1 185 ? 63.274 -5.799 -3.233 1.00 40.81 185 ASP A N 1
ATOM 1422 C CA . ASP A 1 185 ? 64.192 -4.658 -3.255 1.00 40.81 185 ASP A CA 1
ATOM 1423 C C . ASP A 1 185 ? 65.113 -4.674 -4.499 1.00 40.81 185 ASP A C 1
ATOM 1425 O O . ASP A 1 185 ? 65.371 -5.732 -5.073 1.00 40.81 185 ASP A O 1
ATOM 1429 N N . ASP A 1 186 ? 65.659 -3.487 -4.807 1.00 37.41 186 ASP A N 1
ATOM 1430 C CA . ASP A 1 186 ? 67.016 -3.186 -5.325 1.00 37.41 186 ASP A CA 1
ATOM 1431 C C . ASP A 1 186 ? 67.165 -2.368 -6.640 1.00 37.41 186 ASP A C 1
ATOM 1433 O O . ASP A 1 186 ? 66.982 -2.855 -7.749 1.00 37.41 186 ASP A O 1
ATOM 1437 N N . ILE A 1 187 ? 67.688 -1.141 -6.444 1.00 35.94 187 ILE A N 1
ATOM 1438 C CA . ILE A 1 187 ? 68.861 -0.528 -7.124 1.00 35.94 187 ILE A CA 1
ATOM 1439 C C . ILE A 1 187 ? 68.749 -0.055 -8.604 1.00 35.94 187 ILE A C 1
ATOM 1441 O O . ILE A 1 187 ? 68.761 -0.862 -9.521 1.00 35.94 187 ILE A O 1
ATOM 1445 N N . LEU A 1 188 ? 68.787 1.289 -8.768 1.00 38.84 188 LEU A N 1
ATOM 1446 C CA . LEU A 1 188 ? 69.603 2.147 -9.686 1.00 38.84 188 LEU A CA 1
ATOM 1447 C C . LEU A 1 188 ? 69.814 1.717 -11.174 1.00 38.84 188 LEU A C 1
ATOM 1449 O O . LEU A 1 188 ? 70.174 0.580 -11.441 1.00 38.84 188 LEU A O 1
ATOM 1453 N N . ASP A 1 189 ? 69.698 2.554 -12.221 1.00 37.34 189 ASP A N 1
ATOM 1454 C CA . ASP A 1 189 ? 70.252 3.911 -12.454 1.00 37.34 189 ASP A CA 1
ATOM 1455 C C . ASP A 1 189 ? 69.656 4.582 -13.736 1.00 37.34 189 ASP A C 1
ATOM 1457 O O . ASP A 1 189 ? 69.109 3.903 -14.602 1.00 37.34 189 ASP A O 1
ATOM 1461 N N . ASP A 1 190 ? 69.851 5.907 -13.841 1.00 38.41 190 ASP A N 1
ATOM 1462 C CA . ASP A 1 190 ? 70.073 6.777 -15.025 1.00 38.41 190 ASP A CA 1
ATOM 1463 C C . ASP A 1 190 ? 69.142 6.872 -16.280 1.00 38.41 190 ASP A C 1
ATOM 1465 O O . ASP A 1 190 ? 69.036 5.979 -17.116 1.00 38.41 190 ASP A O 1
ATOM 1469 N N . ASP A 1 191 ? 68.687 8.125 -16.473 1.00 35.22 191 ASP A N 1
ATOM 1470 C CA . ASP A 1 191 ? 68.710 8.969 -17.694 1.00 35.22 191 ASP A CA 1
ATOM 1471 C C . ASP A 1 191 ? 67.716 8.873 -18.886 1.00 35.22 191 ASP A C 1
ATOM 1473 O O . ASP A 1 191 ? 67.139 7.852 -19.241 1.00 35.22 191 ASP A O 1
ATOM 1477 N N . GLU A 1 192 ? 67.606 10.055 -19.520 1.00 34.50 192 GLU A N 1
ATOM 1478 C CA . GLU A 1 192 ? 66.936 10.457 -20.774 1.00 34.50 192 GLU A CA 1
ATOM 1479 C C . GLU A 1 192 ? 65.388 10.390 -20.882 1.00 34.50 192 GLU A C 1
ATOM 1481 O O . GLU A 1 192 ? 64.737 9.454 -20.444 1.00 34.50 192 GLU A O 1
ATOM 1486 N N . VAL A 1 193 ? 64.666 11.272 -21.594 1.00 34.41 193 VAL A N 1
ATOM 1487 C CA . VAL A 1 193 ? 64.696 12.725 -21.898 1.00 34.41 193 VAL A CA 1
ATOM 1488 C C . VAL A 1 193 ? 63.665 12.962 -23.029 1.00 34.41 193 VAL A C 1
ATOM 1490 O O . VAL A 1 193 ? 63.718 12.326 -24.070 1.00 34.41 193 VAL A O 1
ATOM 1493 N N . LEU A 1 194 ? 62.765 13.934 -22.830 1.00 30.36 194 LEU A N 1
ATOM 1494 C CA . LEU A 1 194 ? 62.016 14.706 -23.849 1.00 30.36 194 LEU A CA 1
ATOM 1495 C C . LEU A 1 194 ? 61.072 14.036 -24.895 1.00 30.36 194 LEU A C 1
ATOM 1497 O O . LEU A 1 194 ? 61.489 13.479 -25.900 1.00 30.36 194 LEU A O 1
ATOM 1501 N N . SER A 1 195 ? 59.805 14.483 -24.810 1.00 29.73 195 SER A N 1
ATOM 1502 C CA . SER A 1 195 ? 59.094 15.250 -25.868 1.00 29.73 195 SER A CA 1
ATOM 1503 C C . SER A 1 195 ? 58.050 14.563 -26.772 1.00 29.73 195 SER A C 1
ATOM 1505 O O . SER A 1 195 ? 58.378 13.796 -27.663 1.00 29.73 195 SER A O 1
ATOM 1507 N N . THR A 1 196 ? 56.813 15.081 -26.650 1.00 28.22 196 THR A N 1
ATOM 1508 C CA . THR A 1 196 ? 55.840 15.433 -27.721 1.00 28.22 196 THR A CA 1
ATOM 1509 C C . THR A 1 196 ? 55.383 14.400 -28.752 1.00 28.22 196 THR A C 1
ATOM 1511 O O . THR A 1 196 ? 56.192 13.816 -29.460 1.00 28.22 196 THR A O 1
ATOM 1514 N N . GLY A 1 197 ? 54.074 14.394 -29.040 1.00 29.58 197 GLY A N 1
ATOM 1515 C CA . GLY A 1 197 ? 53.600 13.897 -30.338 1.00 29.58 197 GLY A CA 1
ATOM 1516 C C . GLY A 1 197 ? 52.107 13.611 -30.455 1.00 29.58 197 GLY A C 1
ATOM 1517 O O . GLY A 1 197 ? 51.740 12.487 -30.764 1.00 29.58 197 GLY A O 1
ATOM 1518 N N . SER A 1 198 ? 51.233 14.599 -30.251 1.00 36.88 198 SER A N 1
ATOM 1519 C CA . SER A 1 198 ? 49.850 14.481 -30.731 1.00 36.88 198 SER A CA 1
ATOM 1520 C C . SER A 1 198 ? 49.790 14.812 -32.224 1.00 36.88 198 SER A C 1
ATOM 1522 O O . SER A 1 198 ? 50.019 15.971 -32.582 1.00 36.88 198 SER A O 1
ATOM 1524 N N . GLN A 1 199 ? 49.405 13.863 -33.077 1.00 30.70 199 GLN A N 1
ATOM 1525 C CA . GLN A 1 199 ? 48.743 14.214 -34.333 1.00 30.70 199 GLN A CA 1
ATOM 1526 C C . GLN A 1 199 ? 47.815 13.112 -34.852 1.00 30.70 199 GLN A C 1
ATOM 1528 O O . GLN A 1 199 ? 48.068 11.923 -34.681 1.00 30.70 199 GLN A O 1
ATOM 1533 N N . SER A 1 200 ? 46.713 13.571 -35.436 1.00 35.47 200 SER A N 1
ATOM 1534 C CA . SER A 1 200 ? 45.630 12.820 -36.065 1.00 35.47 200 SER A CA 1
ATOM 1535 C C . SER A 1 200 ? 45.973 12.360 -37.484 1.00 35.47 200 SER A C 1
ATOM 1537 O O . SER A 1 200 ? 46.870 12.917 -38.116 1.00 35.47 200 SER A O 1
ATOM 1539 N N . THR A 1 201 ? 45.216 11.384 -37.981 1.00 26.83 201 THR A N 1
ATOM 1540 C CA . THR A 1 201 ? 44.738 11.193 -39.374 1.00 26.83 201 THR A CA 1
ATOM 1541 C C . THR A 1 201 ? 43.819 9.957 -39.311 1.00 26.83 201 THR A C 1
ATOM 1543 O O . THR A 1 201 ? 44.205 8.973 -38.684 1.00 26.83 201 THR A O 1
ATOM 1546 N N . ASP A 1 202 ? 42.514 10.028 -39.584 1.00 29.34 202 ASP A N 1
ATOM 1547 C CA . ASP A 1 202 ? 41.777 10.363 -40.826 1.00 29.34 202 ASP A CA 1
ATOM 1548 C C . ASP A 1 202 ? 41.620 9.142 -41.760 1.00 29.34 202 ASP A C 1
ATOM 1550 O O . ASP A 1 202 ? 42.606 8.460 -42.026 1.00 29.34 202 ASP A O 1
ATOM 1554 N N . GLU A 1 203 ? 40.387 8.951 -42.266 1.00 31.98 203 GLU A N 1
ATOM 1555 C CA . GLU A 1 203 ? 39.999 8.125 -43.441 1.00 31.98 203 GLU A CA 1
ATOM 1556 C C . GLU A 1 203 ? 40.167 6.570 -43.273 1.00 31.98 203 GLU A C 1
ATOM 1558 O O . GLU A 1 203 ? 40.964 6.100 -42.467 1.00 31.98 203 GLU A O 1
ATOM 1563 N N . ASP A 1 204 ? 39.413 5.660 -43.915 1.00 32.00 204 ASP A N 1
ATOM 1564 C CA . ASP A 1 204 ? 38.334 5.802 -44.904 1.00 32.00 204 ASP A CA 1
ATOM 1565 C C . ASP A 1 204 ? 37.356 4.589 -44.956 1.00 32.00 204 ASP A C 1
ATOM 1567 O O . ASP A 1 204 ? 37.640 3.510 -44.439 1.00 32.00 204 ASP A O 1
ATOM 1571 N N . GLU A 1 205 ? 36.227 4.858 -45.619 1.00 33.78 205 GLU A N 1
ATOM 1572 C CA . GLU A 1 205 ? 35.173 4.088 -46.331 1.00 33.78 205 GLU A CA 1
ATOM 1573 C C . GLU A 1 205 ? 35.177 2.548 -46.613 1.00 33.78 205 GLU A C 1
ATOM 1575 O O . GLU A 1 205 ? 36.202 1.874 -46.690 1.00 33.78 205 GLU A O 1
ATOM 1580 N N . GLY A 1 206 ? 33.951 2.055 -46.922 1.00 28.12 206 GLY A N 1
ATOM 1581 C CA . GLY A 1 206 ? 33.588 0.807 -47.650 1.00 28.12 206 GLY A CA 1
ATOM 1582 C C . GLY A 1 206 ? 33.478 -0.486 -46.813 1.00 28.12 206 GLY A C 1
ATOM 1583 O O . GLY A 1 206 ? 34.028 -0.554 -45.719 1.00 28.12 206 GLY A 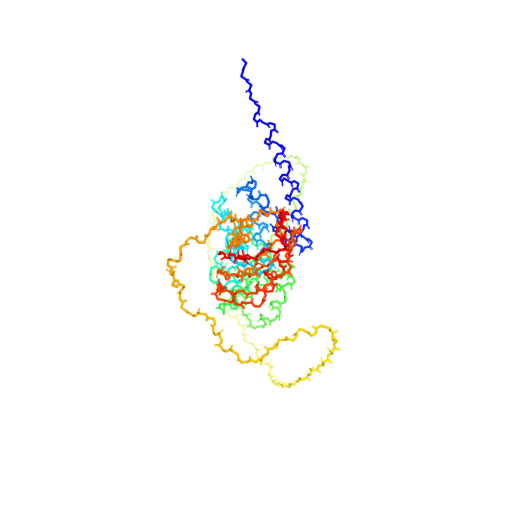O 1
ATOM 1584 N N . ASP A 1 207 ? 32.8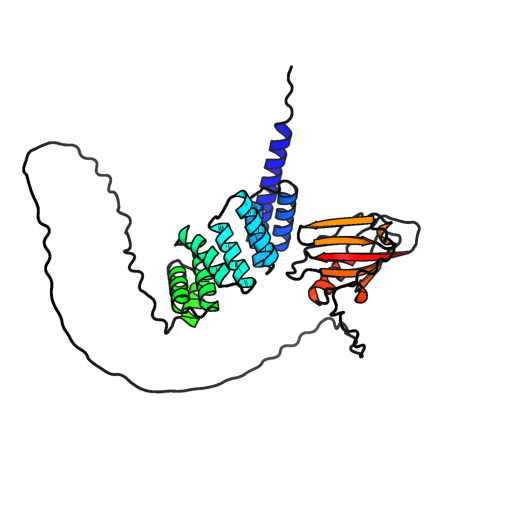42 -1.604 -47.209 1.00 33.59 207 ASP A N 1
ATOM 1585 C CA . ASP A 1 207 ? 31.842 -2.009 -48.241 1.00 33.59 207 ASP A CA 1
ATOM 1586 C C . ASP A 1 207 ? 31.427 -3.483 -47.893 1.00 33.59 207 ASP A C 1
ATOM 1588 O O . ASP A 1 207 ? 32.157 -4.139 -47.147 1.00 33.59 207 ASP A O 1
ATOM 1592 N N . GLU A 1 208 ? 30.332 -4.144 -48.311 1.00 36.22 208 GLU A N 1
ATOM 1593 C CA . GLU A 1 208 ? 29.168 -3.887 -49.194 1.00 36.22 208 GLU A CA 1
ATOM 1594 C C . GLU A 1 208 ? 27.938 -4.696 -48.636 1.00 36.22 208 GLU A C 1
ATOM 1596 O O . GLU A 1 208 ? 28.012 -5.281 -47.552 1.00 36.22 208 GLU A O 1
ATOM 1601 N N . ASP A 1 209 ? 26.812 -4.778 -49.360 1.00 31.38 209 ASP A N 1
ATOM 1602 C CA . ASP A 1 209 ? 25.634 -5.638 -49.080 1.00 31.38 209 ASP A CA 1
ATOM 1603 C C . ASP A 1 209 ? 25.885 -7.173 -49.152 1.00 31.38 209 ASP A C 1
ATOM 1605 O O . ASP A 1 209 ? 26.896 -7.612 -49.686 1.00 31.38 209 ASP A O 1
ATOM 1609 N N . VAL A 1 210 ? 24.916 -8.008 -48.703 1.00 33.69 210 VAL A N 1
ATOM 1610 C CA . VAL A 1 210 ? 24.204 -9.044 -49.523 1.00 33.69 210 VAL A CA 1
ATOM 1611 C C . VAL A 1 210 ? 23.034 -9.712 -48.745 1.00 33.69 210 VAL A C 1
ATOM 1613 O O . VAL A 1 210 ? 23.207 -10.625 -47.944 1.00 33.69 210 VAL A O 1
ATOM 1616 N N . LEU A 1 211 ? 21.819 -9.251 -49.061 1.00 35.12 211 LEU A N 1
ATOM 1617 C CA . LEU A 1 211 ? 20.580 -9.977 -49.432 1.00 35.12 211 LEU A CA 1
ATOM 1618 C C . LEU A 1 211 ? 20.089 -11.304 -48.776 1.00 35.12 211 LEU A C 1
ATOM 1620 O O . LEU A 1 211 ? 20.681 -12.371 -48.918 1.00 35.12 211 LEU A O 1
ATOM 1624 N N . SER A 1 212 ? 18.778 -11.253 -48.472 1.00 30.70 212 SER A N 1
ATOM 1625 C CA . SER A 1 212 ? 17.694 -12.221 -48.807 1.00 30.70 212 SER A CA 1
ATOM 1626 C C . SER A 1 212 ? 17.330 -13.393 -47.872 1.00 30.70 212 SER A C 1
ATOM 1628 O O . SER A 1 212 ? 18.180 -14.123 -47.376 1.00 30.70 212 SER A O 1
ATOM 1630 N N . GLY A 1 213 ? 16.011 -13.607 -47.718 1.00 29.81 213 GLY A N 1
ATOM 1631 C CA . GLY A 1 213 ? 15.393 -14.735 -47.002 1.00 29.81 213 GLY A CA 1
ATOM 1632 C C . GLY A 1 213 ? 13.969 -14.416 -46.516 1.00 29.81 213 GLY A C 1
ATOM 1633 O O . GLY A 1 213 ? 13.795 -14.054 -45.359 1.00 29.81 213 GLY A O 1
ATOM 1634 N N . ASP A 1 214 ? 12.979 -14.493 -47.409 1.00 34.34 214 ASP A N 1
ATOM 1635 C CA . ASP A 1 214 ? 11.576 -14.088 -47.178 1.00 34.34 214 ASP A CA 1
ATOM 1636 C C . ASP A 1 214 ? 10.661 -15.258 -46.707 1.00 34.34 214 ASP A C 1
ATOM 1638 O O . ASP A 1 214 ? 11.089 -16.410 -46.666 1.00 34.34 214 ASP A O 1
ATOM 1642 N N . GLU A 1 215 ? 9.386 -14.928 -46.457 1.00 33.66 215 GLU A N 1
ATOM 1643 C CA . GLU A 1 215 ? 8.154 -15.749 -46.523 1.00 33.66 215 GLU A CA 1
ATOM 1644 C C . GLU A 1 215 ? 7.497 -16.415 -45.268 1.00 33.66 215 GLU A C 1
ATOM 1646 O O . GLU A 1 215 ? 7.980 -17.381 -44.684 1.00 33.66 215 GLU A O 1
ATOM 1651 N N . VAL A 1 216 ? 6.258 -15.930 -45.016 1.00 32.03 216 VAL A N 1
ATOM 1652 C CA . VAL A 1 216 ? 4.949 -16.590 -44.692 1.00 32.03 216 VAL A CA 1
ATOM 1653 C C . VAL A 1 216 ? 4.720 -17.375 -43.371 1.00 32.03 216 VAL A C 1
ATOM 1655 O O . VAL A 1 216 ? 5.392 -18.350 -43.074 1.00 32.03 216 VAL A O 1
ATOM 1658 N N . LEU A 1 217 ? 3.797 -16.908 -42.495 1.00 29.11 217 LEU A N 1
ATOM 1659 C CA . LEU A 1 217 ? 2.340 -17.254 -42.376 1.00 29.11 217 LEU A CA 1
ATOM 1660 C C . LEU A 1 217 ? 2.130 -18.575 -41.570 1.00 29.11 217 LEU A C 1
ATOM 1662 O O . LEU A 1 217 ? 2.807 -19.555 -41.833 1.00 29.11 217 LEU A O 1
ATOM 1666 N N . SER A 1 218 ? 1.249 -18.747 -40.569 1.00 27.16 218 SER A N 1
ATOM 1667 C CA . SER A 1 218 ? -0.125 -18.250 -40.360 1.00 27.16 218 SER A CA 1
ATOM 1668 C C . SER A 1 218 ? -0.566 -18.391 -38.876 1.00 27.16 218 SER A C 1
ATOM 1670 O O . SER A 1 218 ? 0.003 -19.195 -38.144 1.00 27.16 218 SER A O 1
ATOM 1672 N N . THR A 1 219 ? -1.580 -17.610 -38.475 1.00 25.38 219 THR A N 1
ATOM 1673 C CA . THR A 1 219 ? -2.832 -17.954 -37.728 1.00 25.38 219 THR A CA 1
ATOM 1674 C C . THR A 1 219 ? -3.036 -19.411 -37.207 1.00 25.38 219 THR A C 1
ATOM 1676 O O . THR A 1 219 ? -2.566 -20.349 -37.835 1.00 25.38 219 THR A O 1
ATOM 1679 N N . GLU A 1 220 ? -3.803 -19.741 -36.146 1.00 29.64 220 GLU A N 1
ATOM 1680 C CA . GLU A 1 220 ? -4.958 -19.083 -35.484 1.00 29.64 220 GLU A CA 1
ATOM 1681 C C . GLU A 1 220 ? -5.419 -19.861 -34.210 1.00 29.64 220 GLU A C 1
ATOM 1683 O O . GLU A 1 220 ? -5.144 -21.054 -34.119 1.00 29.64 220 GLU A O 1
ATOM 1688 N N . THR A 1 221 ? -6.268 -19.256 -33.349 1.00 26.72 221 THR A N 1
ATOM 1689 C CA . THR A 1 221 ? -7.274 -19.907 -32.436 1.00 26.72 221 THR A CA 1
ATOM 1690 C C . THR A 1 221 ? -6.831 -20.905 -31.333 1.00 26.72 221 THR A C 1
ATOM 1692 O O . THR A 1 221 ? -5.757 -21.482 -31.401 1.00 26.72 221 THR A O 1
ATOM 1695 N N . ALA A 1 222 ? -7.634 -21.258 -30.310 1.00 26.12 222 ALA A N 1
ATOM 1696 C CA . ALA A 1 222 ? -8.678 -20.575 -29.512 1.00 26.12 222 ALA A CA 1
ATOM 1697 C C . ALA A 1 222 ? -9.112 -21.497 -28.332 1.00 26.12 222 ALA A C 1
ATOM 1699 O O . ALA A 1 222 ? -8.869 -22.698 -28.382 1.00 26.12 222 ALA A O 1
ATOM 1700 N N . SER A 1 223 ? -9.805 -20.919 -27.337 1.00 28.70 223 SER A N 1
ATOM 1701 C CA . SER A 1 223 ? -10.861 -21.524 -26.482 1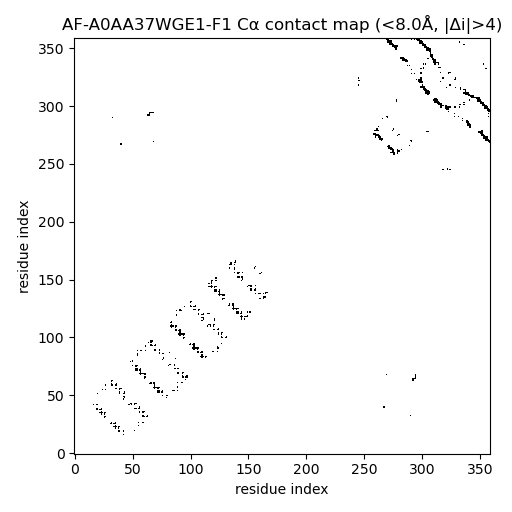.00 28.70 223 SER A CA 1
ATOM 1702 C C . SER A 1 223 ? -10.645 -22.881 -25.775 1.00 28.70 223 SER A C 1
ATOM 1704 O O . SER A 1 223 ? -10.612 -23.931 -26.416 1.00 28.70 223 SER A O 1
ATOM 1706 N N . ASN A 1 224 ? -10.671 -22.862 -24.437 1.00 29.41 224 ASN A N 1
ATOM 1707 C CA . ASN A 1 224 ? -11.734 -23.426 -23.569 1.00 29.41 224 ASN A CA 1
ATOM 1708 C C . ASN A 1 224 ? -11.275 -23.261 -22.101 1.00 29.41 224 ASN A C 1
ATOM 1710 O O . ASN A 1 224 ? -10.113 -23.503 -21.793 1.00 29.41 224 ASN A O 1
ATOM 1714 N N . ASP A 1 225 ? -12.047 -22.639 -21.209 1.00 28.42 225 ASP A N 1
ATOM 1715 C CA . ASP A 1 225 ? -13.254 -23.178 -20.555 1.00 28.42 225 ASP A CA 1
ATOM 1716 C C . ASP A 1 225 ? -13.016 -24.528 -19.865 1.00 28.42 225 ASP A C 1
ATOM 1718 O O . ASP A 1 225 ? -13.073 -25.575 -20.504 1.00 28.42 225 ASP A O 1
ATOM 1722 N N . ASP A 1 226 ? -12.846 -24.494 -18.540 1.00 31.42 226 ASP A N 1
ATOM 1723 C CA . ASP A 1 226 ? -13.267 -25.595 -17.673 1.00 31.42 226 ASP A CA 1
ATOM 1724 C C . ASP A 1 226 ? -13.731 -25.060 -16.308 1.00 31.42 226 ASP A C 1
ATOM 1726 O O . ASP A 1 226 ? -13.016 -24.352 -15.596 1.00 31.42 226 ASP A O 1
ATOM 1730 N N . VAL A 1 227 ? -14.976 -25.390 -15.964 1.00 29.97 227 VAL A N 1
ATOM 1731 C CA . VAL A 1 227 ? -15.664 -24.968 -14.739 1.00 29.97 227 VAL A CA 1
ATOM 1732 C C . VAL A 1 227 ? -15.475 -26.037 -13.670 1.00 29.97 227 VAL A C 1
ATOM 1734 O O . VAL A 1 227 ? -15.872 -27.184 -13.873 1.00 29.97 227 VAL A O 1
ATOM 1737 N N . VAL A 1 228 ? -14.990 -25.659 -12.484 1.00 35.19 228 VAL A N 1
ATOM 1738 C CA . VAL A 1 228 ? -15.119 -26.496 -11.281 1.00 35.19 228 VAL A CA 1
ATOM 1739 C C . VAL A 1 228 ? -15.824 -25.712 -10.181 1.00 35.19 228 VAL A C 1
ATOM 1741 O O . VAL A 1 228 ? -15.350 -24.685 -9.708 1.00 35.19 228 VAL A O 1
ATOM 1744 N N . ASN A 1 229 ? -16.986 -26.230 -9.799 1.00 28.19 229 ASN A N 1
ATOM 1745 C CA . ASN A 1 229 ? -17.847 -25.723 -8.743 1.00 28.19 229 ASN A CA 1
ATOM 1746 C C . ASN A 1 229 ? -17.553 -26.468 -7.430 1.00 28.19 229 ASN A C 1
ATOM 1748 O O . ASN A 1 229 ? -17.591 -27.700 -7.414 1.00 28.19 229 ASN A O 1
ATOM 1752 N N . SER A 1 230 ? -17.336 -25.741 -6.333 1.00 33.75 230 SER A N 1
ATOM 1753 C CA . SER A 1 230 ? -17.474 -26.278 -4.974 1.00 33.75 230 SER A CA 1
ATOM 1754 C C . SER A 1 230 ? -17.880 -25.180 -3.985 1.00 33.75 230 SER A C 1
ATOM 1756 O O . SER A 1 230 ? -17.040 -24.463 -3.449 1.00 33.75 230 SER A O 1
ATOM 1758 N N . SER A 1 231 ? -19.195 -25.083 -3.797 1.00 34.75 231 SER A N 1
ATOM 1759 C CA . SER A 1 231 ? -19.932 -24.537 -2.648 1.00 34.75 231 SER A CA 1
ATOM 1760 C C . SER A 1 231 ? -19.168 -24.345 -1.329 1.00 34.75 231 SER A C 1
ATOM 1762 O O . SER A 1 231 ? -18.549 -25.296 -0.856 1.00 34.75 231 SER A O 1
ATOM 1764 N N . GLU A 1 232 ? -19.411 -23.216 -0.651 1.00 34.12 232 GLU A N 1
ATOM 1765 C CA . GLU A 1 232 ? -20.198 -23.174 0.602 1.00 34.12 232 GLU A CA 1
ATOM 1766 C C . GLU A 1 232 ? -20.612 -21.721 0.967 1.00 34.12 232 GLU A C 1
ATOM 1768 O O . GLU A 1 232 ? -19.974 -20.764 0.537 1.00 34.12 232 GLU A O 1
ATOM 1773 N N . ASP A 1 233 ? -21.711 -21.596 1.724 1.00 35.34 233 ASP A N 1
ATOM 1774 C CA . ASP A 1 233 ? -22.309 -20.386 2.334 1.00 35.34 233 ASP A CA 1
ATOM 1775 C C . ASP A 1 233 ? -22.928 -19.279 1.437 1.00 35.34 233 ASP A C 1
ATOM 1777 O O . ASP A 1 233 ? -22.405 -18.175 1.270 1.00 35.34 233 ASP A O 1
ATOM 1781 N N . ASP A 1 234 ? -24.163 -19.544 0.979 1.00 28.58 234 ASP A N 1
ATOM 1782 C CA . ASP A 1 234 ? -25.086 -18.563 0.384 1.00 28.58 234 ASP A CA 1
ATOM 1783 C C . ASP A 1 234 ? -25.525 -17.470 1.387 1.00 28.58 234 ASP A C 1
ATOM 1785 O O . ASP A 1 234 ? -26.446 -17.657 2.192 1.00 28.58 234 ASP A O 1
ATOM 1789 N N . TYR A 1 235 ? -24.952 -16.270 1.272 1.00 41.38 235 TYR A N 1
ATOM 1790 C CA . TYR A 1 235 ? -25.564 -15.054 1.813 1.00 41.38 235 TYR A CA 1
ATOM 1791 C C . TYR A 1 235 ? -26.575 -14.496 0.807 1.00 41.38 235 TYR A C 1
ATOM 1793 O O . TYR A 1 235 ? -26.201 -13.918 -0.213 1.00 41.38 235 TYR A O 1
ATOM 1801 N N . ILE A 1 236 ? -27.867 -14.648 1.109 1.00 35.19 236 ILE A N 1
ATOM 1802 C CA . ILE A 1 236 ? -28.960 -14.125 0.279 1.00 35.19 236 ILE A CA 1
ATOM 1803 C C . ILE A 1 236 ? -28.915 -12.589 0.285 1.00 35.19 236 ILE A C 1
ATOM 1805 O O . ILE A 1 236 ? -29.368 -11.939 1.228 1.00 35.19 236 ILE A O 1
ATOM 1809 N N . PHE A 1 237 ? -28.372 -12.016 -0.789 1.00 39.09 237 PHE A N 1
ATOM 1810 C CA . PHE A 1 237 ? -28.531 -10.607 -1.127 1.00 39.09 237 PHE A CA 1
ATOM 1811 C C . PHE A 1 237 ? -29.927 -10.414 -1.724 1.00 39.09 237 PHE A C 1
ATOM 1813 O O . PHE A 1 237 ? -30.156 -10.687 -2.906 1.00 39.09 237 PHE A O 1
ATOM 1820 N N . ASP A 1 238 ? -30.868 -9.992 -0.878 1.00 34.06 238 ASP A N 1
ATOM 1821 C CA . ASP A 1 238 ? -32.232 -9.678 -1.297 1.00 34.06 238 ASP A CA 1
ATOM 1822 C C . ASP A 1 238 ? -32.201 -8.469 -2.241 1.00 34.06 238 ASP A C 1
ATOM 1824 O O . ASP A 1 238 ? -31.993 -7.326 -1.834 1.00 34.06 238 ASP A O 1
ATOM 1828 N N . SER A 1 239 ? -32.312 -8.762 -3.533 1.00 40.62 239 SER A N 1
ATOM 1829 C CA . SER A 1 239 ? -32.272 -7.804 -4.635 1.00 40.62 239 SER A CA 1
ATOM 1830 C C . SER A 1 239 ? -33.700 -7.517 -5.089 1.00 40.62 239 SER A C 1
ATOM 1832 O O . SER A 1 239 ? -34.087 -7.802 -6.220 1.00 40.62 239 SER A O 1
ATOM 1834 N N . SER A 1 240 ? -34.492 -6.964 -4.169 1.00 38.50 240 SER A N 1
ATOM 1835 C CA . SER A 1 240 ? -35.769 -6.330 -4.477 1.00 38.50 240 SER A CA 1
ATOM 1836 C C . SER A 1 240 ? -35.629 -4.813 -4.361 1.00 38.50 240 SER A C 1
ATOM 1838 O O . SER A 1 240 ? -35.692 -4.269 -3.262 1.00 38.50 240 SER A O 1
ATOM 1840 N N . ASP A 1 241 ? -35.404 -4.176 -5.508 1.00 45.03 241 ASP A N 1
ATOM 1841 C CA . ASP A 1 241 ? -35.799 -2.811 -5.872 1.00 45.03 241 ASP A CA 1
ATOM 1842 C C . ASP A 1 241 ? -36.135 -1.837 -4.720 1.00 45.03 241 ASP A C 1
ATOM 1844 O O . ASP A 1 241 ? -37.301 -1.587 -4.424 1.00 45.03 241 ASP A O 1
ATOM 1848 N N . ASP A 1 242 ? -35.101 -1.207 -4.161 1.00 38.31 242 ASP A N 1
ATOM 1849 C CA . ASP A 1 242 ? -35.172 0.160 -3.635 1.00 38.31 242 ASP A CA 1
ATOM 1850 C C . ASP A 1 242 ? -33.935 0.906 -4.171 1.00 38.31 242 ASP A C 1
ATOM 1852 O O . ASP A 1 242 ? -32.809 0.693 -3.708 1.00 38.31 242 ASP A O 1
ATOM 1856 N N . GLU A 1 243 ? -34.138 1.753 -5.189 1.00 44.53 243 GLU A N 1
ATOM 1857 C CA . GLU A 1 243 ? -33.122 2.647 -5.775 1.00 44.53 243 GLU A CA 1
ATOM 1858 C C . GLU A 1 243 ? -32.813 3.828 -4.825 1.00 44.53 243 GLU A C 1
ATOM 1860 O O . GLU A 1 243 ? -32.966 4.996 -5.176 1.00 44.53 243 GLU A O 1
ATOM 1865 N N . ASP A 1 244 ? -32.373 3.529 -3.599 1.00 42.09 244 ASP A N 1
ATOM 1866 C CA . ASP A 1 244 ? -31.758 4.510 -2.697 1.00 42.09 244 ASP A CA 1
ATOM 1867 C C . ASP A 1 244 ? -30.297 4.730 -3.143 1.00 42.09 244 ASP A C 1
ATOM 1869 O O . ASP A 1 244 ? -29.351 4.119 -2.629 1.00 42.09 244 ASP A O 1
ATOM 1873 N N . GLU A 1 245 ? -30.144 5.584 -4.156 1.00 51.53 245 GLU A N 1
ATOM 1874 C CA . GLU A 1 245 ? -28.875 6.077 -4.698 1.00 51.53 245 GLU A CA 1
ATOM 1875 C C . GLU A 1 245 ? -28.017 6.699 -3.575 1.00 51.53 245 GLU A C 1
ATOM 1877 O O . GLU A 1 245 ? -28.523 7.422 -2.709 1.00 51.53 245 GLU A O 1
ATOM 1882 N N . PHE A 1 246 ? -26.712 6.394 -3.536 1.00 53.28 246 PHE A N 1
ATOM 1883 C CA . PHE A 1 246 ? -25.813 7.046 -2.574 1.00 53.28 246 PHE A CA 1
ATOM 1884 C C . PHE A 1 246 ? -25.793 8.554 -2.876 1.00 53.28 246 PHE A C 1
ATOM 1886 O O . PHE A 1 246 ? -25.703 8.913 -4.048 1.00 53.28 246 PHE A O 1
ATOM 1893 N N . PRO A 1 247 ? -25.875 9.442 -1.868 1.00 52.09 247 PRO A N 1
ATOM 1894 C CA . PRO A 1 247 ? -25.998 10.875 -2.119 1.00 52.09 247 PRO A CA 1
ATOM 1895 C C . PRO A 1 247 ? -24.777 11.409 -2.883 1.00 52.09 247 PRO A C 1
ATOM 1897 O O . PRO A 1 247 ? -23.667 11.403 -2.354 1.00 52.09 247 PRO A O 1
ATOM 1900 N N . GLU A 1 248 ? -24.998 11.878 -4.116 1.00 51.66 248 GLU A N 1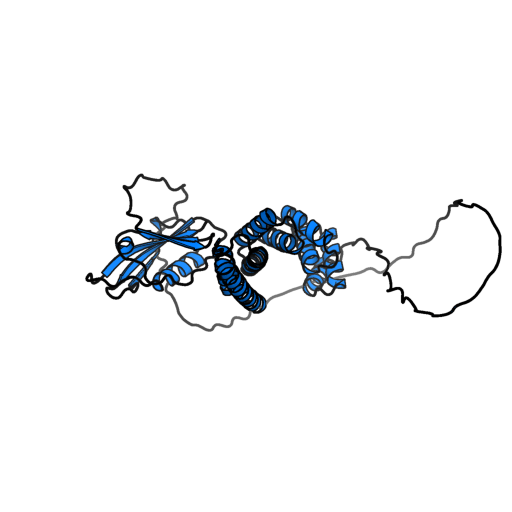
ATOM 1901 C CA . GLU A 1 248 ? -23.955 12.457 -4.982 1.00 51.66 248 GLU A CA 1
ATOM 1902 C C . GLU A 1 248 ? -23.642 13.936 -4.675 1.00 51.66 248 GLU A C 1
ATOM 1904 O O . GLU A 1 248 ? -22.708 14.499 -5.244 1.00 51.66 248 GLU A O 1
ATOM 1909 N N . GLU A 1 249 ? -24.402 14.585 -3.787 1.00 47.03 249 GLU A N 1
ATOM 1910 C CA . GLU A 1 249 ? -24.149 15.972 -3.377 1.00 47.03 249 GLU A CA 1
ATOM 1911 C C . GLU A 1 249 ? -23.222 16.045 -2.152 1.00 47.03 249 GLU A C 1
ATOM 1913 O O . GLU A 1 249 ? -23.331 15.241 -1.220 1.00 47.03 249 GLU A O 1
ATOM 1918 N N . ASP A 1 250 ? -22.330 17.047 -2.141 1.00 45.56 250 ASP A N 1
ATOM 1919 C CA . ASP A 1 250 ? -21.492 17.386 -0.984 1.00 45.56 250 ASP A CA 1
ATOM 1920 C C . ASP A 1 250 ? -22.349 17.454 0.295 1.00 45.56 250 ASP A C 1
ATOM 1922 O O . ASP A 1 250 ? -23.431 18.053 0.269 1.00 45.56 250 ASP A O 1
ATOM 1926 N N . PRO A 1 251 ? -21.890 16.896 1.433 1.00 41.97 251 PRO A N 1
ATOM 1927 C CA . PRO A 1 251 ? -22.696 16.841 2.642 1.00 41.97 251 PRO A CA 1
ATOM 1928 C C . PRO A 1 251 ? -23.042 18.253 3.117 1.00 41.97 251 PRO A C 1
ATOM 1930 O O . PRO A 1 251 ? -22.202 18.977 3.660 1.00 41.97 251 PRO A O 1
ATOM 1933 N N . VAL A 1 252 ? -24.312 18.626 2.951 1.00 40.31 252 VAL A N 1
ATOM 1934 C CA . VAL A 1 252 ? -24.885 19.804 3.593 1.00 40.31 252 VAL A CA 1
ATOM 1935 C C . VAL A 1 252 ? -24.808 19.564 5.096 1.00 40.31 252 VAL A C 1
ATOM 1937 O O . VAL A 1 252 ? -25.542 18.748 5.652 1.00 40.31 252 VAL A O 1
ATOM 1940 N N . PHE A 1 253 ? -23.888 20.269 5.750 1.00 39.97 253 PHE A N 1
ATOM 1941 C CA . PHE A 1 253 ? -23.838 20.358 7.202 1.00 39.97 253 PHE A CA 1
ATOM 1942 C C . PHE A 1 253 ? -25.044 21.175 7.674 1.00 39.97 253 PHE A C 1
ATOM 1944 O O . PHE A 1 253 ? -24.939 22.375 7.924 1.00 39.97 253 PHE A O 1
ATOM 1951 N N . ASP A 1 254 ? -26.197 20.516 7.787 1.00 38.75 254 ASP A N 1
ATOM 1952 C CA . ASP A 1 254 ? -27.242 20.978 8.690 1.00 38.75 254 ASP A CA 1
ATOM 1953 C C . ASP A 1 254 ? -26.631 21.049 10.098 1.00 38.75 254 ASP A C 1
ATOM 1955 O O . ASP A 1 254 ? -26.056 20.072 10.587 1.00 38.75 254 ASP A O 1
ATOM 1959 N N . ASP A 1 255 ? -26.747 22.212 10.745 1.00 45.81 255 ASP A N 1
ATOM 1960 C CA . ASP A 1 255 ? -26.343 22.441 12.137 1.00 45.81 255 ASP A CA 1
ATOM 1961 C C . ASP A 1 255 ? -27.280 21.668 13.101 1.00 45.81 255 ASP A C 1
ATOM 1963 O O . ASP A 1 255 ? -28.036 22.252 13.886 1.00 45.81 255 ASP A O 1
ATOM 1967 N N . GLU A 1 256 ? -27.259 20.330 13.045 1.00 54.31 256 GLU A N 1
ATOM 1968 C CA . GLU A 1 256 ? -27.883 19.479 14.058 1.00 54.31 256 GLU A CA 1
ATOM 1969 C C . GLU A 1 256 ? -27.179 19.696 15.415 1.00 54.31 256 GLU A C 1
ATOM 1971 O O . GLU A 1 256 ? -25.945 19.757 15.501 1.00 54.31 256 GLU A O 1
ATOM 1976 N N . PRO A 1 257 ? -27.939 19.844 16.514 1.00 44.31 257 PRO A N 1
ATOM 1977 C CA . PRO A 1 257 ? -27.394 20.328 17.774 1.00 44.31 257 PRO A CA 1
ATOM 1978 C C . PRO A 1 257 ? -26.573 19.257 18.499 1.00 44.31 257 PRO A C 1
ATOM 1980 O O . PRO A 1 257 ? -27.133 18.443 19.228 1.00 44.31 257 PRO A O 1
ATOM 1983 N N . LEU A 1 258 ? -25.244 19.342 18.369 1.00 45.06 258 LEU A N 1
ATOM 1984 C CA . LEU A 1 258 ? -24.237 18.669 19.205 1.00 45.06 258 LEU A CA 1
ATOM 1985 C C . LEU A 1 258 ? -24.623 17.240 19.636 1.00 45.06 258 LEU A C 1
ATOM 1987 O O . LEU A 1 258 ? -24.866 16.986 20.821 1.00 45.06 258 LEU A O 1
ATOM 1991 N N . ASP A 1 259 ? -24.568 16.297 18.687 1.00 47.56 259 ASP A N 1
ATOM 1992 C CA . ASP A 1 259 ? -24.337 14.885 19.017 1.00 47.56 259 ASP A CA 1
ATOM 1993 C C . ASP A 1 259 ? -23.189 14.831 20.034 1.00 47.56 259 ASP A C 1
ATOM 1995 O O . ASP A 1 259 ? -22.080 15.302 19.756 1.00 47.56 259 ASP A O 1
ATOM 1999 N N . ILE A 1 260 ? -23.457 14.310 21.236 1.00 48.09 260 ILE A N 1
ATOM 2000 C CA . ILE A 1 260 ? -22.460 14.270 22.308 1.00 48.09 260 ILE A CA 1
ATOM 2001 C C . ILE A 1 260 ? -21.355 13.306 21.867 1.00 48.09 260 ILE A C 1
ATOM 2003 O O . ILE A 1 260 ? -21.489 12.089 21.981 1.00 48.09 260 ILE A O 1
ATOM 2007 N N . VAL A 1 261 ? -20.263 13.857 21.338 1.00 47.88 261 VAL A N 1
ATOM 2008 C CA . VAL A 1 261 ? -19.060 13.100 20.988 1.00 47.88 261 VAL A CA 1
ATOM 2009 C C . VAL A 1 261 ? -18.375 12.724 22.293 1.00 47.88 261 VAL A C 1
ATOM 2011 O O . VAL A 1 261 ? -17.821 13.591 22.967 1.00 47.88 261 VAL A O 1
ATOM 2014 N N . VAL A 1 262 ? -18.463 11.452 22.679 1.00 59.09 262 VAL A N 1
ATOM 2015 C CA . VAL A 1 262 ? -17.907 10.989 23.959 1.00 59.09 262 VAL A CA 1
ATOM 2016 C C . VAL A 1 262 ? -16.519 10.378 23.788 1.00 59.09 262 VAL A C 1
ATOM 2018 O O . VAL A 1 262 ? -15.684 10.556 24.669 1.00 59.09 262 VAL A O 1
ATOM 2021 N N . GLU A 1 263 ? -16.243 9.711 22.662 1.00 65.38 263 GLU A N 1
ATOM 2022 C CA . GLU A 1 263 ? -14.945 9.070 22.431 1.00 65.38 263 GLU A CA 1
ATOM 2023 C C . GLU A 1 263 ? -14.545 9.147 20.943 1.00 65.38 263 GLU A C 1
ATOM 2025 O O . GLU A 1 263 ? -15.261 8.662 20.060 1.00 65.38 263 GLU A O 1
ATOM 2030 N N . LEU A 1 264 ? -13.406 9.795 20.672 1.00 72.38 264 LEU A N 1
ATOM 2031 C CA . LEU A 1 264 ? -12.667 9.718 19.410 1.00 72.38 264 LEU A CA 1
ATOM 2032 C C . LEU A 1 264 ? -11.390 8.925 19.698 1.00 72.38 264 LEU A C 1
ATOM 2034 O O . LEU A 1 264 ? -10.648 9.270 20.616 1.00 72.38 264 LEU A O 1
ATOM 2038 N N . ILE A 1 265 ? -11.165 7.861 18.937 1.00 74.69 265 ILE A N 1
ATOM 2039 C CA . ILE A 1 265 ? -10.055 6.929 19.114 1.00 74.69 265 ILE A CA 1
ATOM 2040 C C . ILE A 1 265 ? -9.228 6.960 17.830 1.00 74.69 265 ILE A C 1
ATOM 2042 O O . ILE A 1 265 ? -9.669 6.464 16.794 1.00 74.69 265 ILE A O 1
ATOM 2046 N N . GLU A 1 266 ? -8.036 7.544 17.902 1.00 69.00 266 GLU A N 1
ATOM 2047 C CA . GLU A 1 266 ? -7.054 7.520 16.814 1.00 69.00 266 GLU A CA 1
ATOM 2048 C C . GLU A 1 266 ? -6.450 6.106 16.734 1.00 69.00 266 GLU A C 1
ATOM 2050 O O . GLU A 1 266 ? -5.691 5.686 17.616 1.00 69.00 266 GLU A O 1
ATOM 2055 N N . ILE A 1 267 ? -6.819 5.337 15.704 1.00 69.31 267 ILE A N 1
ATOM 2056 C CA . ILE A 1 267 ? -6.277 3.986 15.492 1.00 69.31 267 ILE A CA 1
ATOM 2057 C C . ILE A 1 267 ? -4.887 4.113 14.881 1.00 69.31 267 ILE A C 1
ATOM 2059 O O . ILE A 1 267 ? -3.905 3.612 15.436 1.00 69.31 267 ILE A O 1
ATOM 2063 N N . ASP A 1 268 ? -4.801 4.861 13.788 1.00 66.81 268 ASP A N 1
ATOM 2064 C CA . ASP A 1 268 ? -3.574 5.279 13.128 1.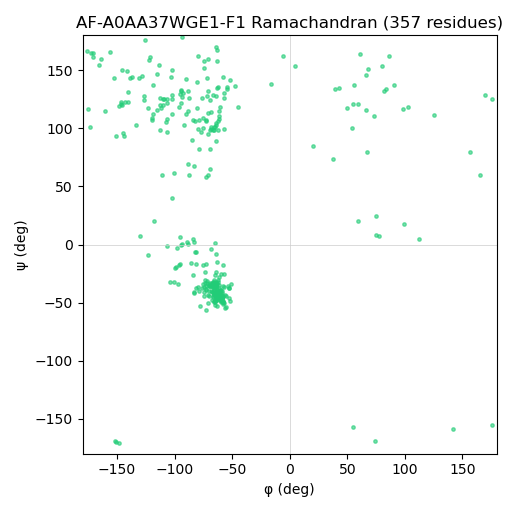00 66.81 268 ASP A CA 1
ATOM 2065 C C . ASP A 1 268 ? -3.801 6.622 12.403 1.00 66.81 268 ASP A C 1
ATOM 2067 O O . ASP A 1 268 ? -4.785 7.322 12.633 1.00 66.81 268 ASP A O 1
ATOM 2071 N N . GLU A 1 269 ? -2.847 7.032 11.573 1.00 69.88 269 GLU A N 1
ATOM 2072 C CA . GLU A 1 269 ? -2.910 8.297 10.828 1.00 69.88 269 GLU A CA 1
ATOM 2073 C C . GLU A 1 269 ? -3.916 8.291 9.660 1.00 69.88 269 GLU A C 1
ATOM 2075 O O . GLU A 1 269 ? -4.266 9.361 9.162 1.00 69.88 269 GLU A O 1
ATOM 2080 N N . ASP A 1 270 ? -4.358 7.104 9.232 1.00 75.31 270 ASP A N 1
ATOM 2081 C CA . ASP A 1 270 ? -5.250 6.860 8.096 1.00 75.31 270 ASP A CA 1
ATOM 2082 C C . ASP A 1 270 ? -6.708 6.630 8.560 1.00 75.31 270 ASP A C 1
ATOM 2084 O O . ASP A 1 270 ? -7.644 6.827 7.779 1.00 75.31 270 ASP A O 1
ATOM 2088 N N . LEU A 1 271 ? -6.918 6.261 9.834 1.00 84.19 271 LEU A N 1
ATOM 2089 C CA . LEU A 1 271 ? -8.220 5.923 10.413 1.00 84.19 271 LEU A CA 1
ATOM 2090 C C . LEU A 1 271 ? -8.437 6.452 11.845 1.00 84.19 271 LEU A C 1
ATOM 2092 O O . LEU A 1 271 ? -7.780 6.017 12.796 1.00 84.19 271 LEU A O 1
ATOM 2096 N N . ASP A 1 272 ? -9.505 7.238 12.025 1.00 87.12 272 ASP A N 1
ATOM 2097 C CA . ASP A 1 272 ? -10.114 7.472 13.344 1.00 87.12 272 ASP A CA 1
ATOM 2098 C C . ASP A 1 272 ? -11.391 6.645 13.531 1.00 87.12 272 ASP A C 1
ATOM 2100 O O . ASP A 1 272 ? -12.161 6.412 12.596 1.00 87.12 272 ASP A O 1
ATOM 2104 N N . ILE A 1 273 ? -11.679 6.280 14.780 1.00 89.38 273 ILE A N 1
ATOM 2105 C CA . ILE A 1 273 ? -12.973 5.742 15.198 1.00 89.38 273 ILE A CA 1
ATOM 2106 C C . ILE A 1 273 ? -13.687 6.771 16.068 1.00 89.38 273 ILE A C 1
ATOM 2108 O O . ILE A 1 273 ? -13.210 7.129 17.143 1.00 89.38 273 ILE A O 1
ATOM 2112 N N . LYS A 1 274 ? -14.872 7.208 15.642 1.00 90.44 274 LYS A N 1
ATOM 2113 C CA . LYS A 1 274 ? -15.753 8.078 16.431 1.00 90.44 274 LYS A CA 1
ATOM 2114 C C . LYS A 1 274 ? -16.940 7.277 16.951 1.00 90.44 274 LYS A C 1
ATOM 2116 O O . LYS A 1 274 ? -17.721 6.745 16.161 1.00 90.44 274 LYS A O 1
ATOM 2121 N N . ILE A 1 275 ? -17.112 7.237 18.271 1.00 89.69 275 ILE A N 1
ATOM 2122 C CA . ILE A 1 275 ? -18.236 6.558 18.926 1.00 89.69 275 ILE A CA 1
ATOM 2123 C C . ILE A 1 275 ? -19.171 7.600 19.545 1.00 89.69 275 ILE A C 1
ATOM 2125 O O . ILE A 1 275 ? -18.752 8.477 20.306 1.00 89.69 275 ILE A O 1
ATOM 2129 N N . TYR A 1 276 ? -20.449 7.530 19.174 1.00 88.00 276 TYR A N 1
ATOM 2130 C CA . TYR A 1 276 ? -21.452 8.538 19.519 1.00 88.00 276 TYR A CA 1
ATOM 2131 C C . TYR A 1 276 ? -22.867 7.935 19.612 1.00 88.00 276 TYR A C 1
ATOM 2133 O O . TYR A 1 276 ? -23.040 6.711 19.669 1.00 88.00 276 TYR A O 1
ATOM 2141 N N . ASP A 1 277 ? -23.881 8.799 19.708 1.00 85.75 277 ASP A N 1
ATOM 2142 C CA . ASP A 1 277 ? -25.245 8.476 20.139 1.00 85.75 277 ASP A CA 1
ATOM 2143 C C . ASP A 1 277 ? -25.259 7.791 21.525 1.00 85.75 277 ASP A C 1
ATOM 2145 O O . ASP A 1 277 ? -24.335 7.946 22.328 1.00 85.75 277 ASP A O 1
ATOM 2149 N N . GLY A 1 278 ? -26.317 7.034 21.843 1.00 79.12 278 GLY A N 1
ATOM 2150 C CA . GLY A 1 278 ? -26.508 6.408 23.154 1.00 79.12 278 GLY A CA 1
ATOM 2151 C C . GLY A 1 278 ? -25.309 5.578 23.622 1.00 79.12 278 GLY A C 1
ATOM 2152 O O . GLY A 1 278 ? -24.964 5.632 24.804 1.00 79.12 278 GLY A O 1
ATOM 2153 N N . VAL A 1 279 ? -24.635 4.872 22.709 1.00 78.56 279 VAL A N 1
ATOM 2154 C CA . VAL A 1 279 ? -23.418 4.084 22.981 1.00 78.56 279 VAL A CA 1
ATOM 2155 C C . VAL A 1 279 ? -22.233 4.938 23.416 1.00 78.56 279 VAL A C 1
ATOM 2157 O O . VAL A 1 279 ? -21.498 4.484 24.284 1.00 78.56 279 VAL A O 1
ATOM 2160 N N . GLY A 1 280 ? -22.069 6.165 22.908 1.00 63.41 280 GLY A N 1
ATOM 2161 C CA . GLY A 1 280 ? -20.942 7.027 23.284 1.00 63.41 280 GLY A CA 1
ATOM 2162 C C . GLY A 1 280 ? -20.806 7.185 24.803 1.00 63.41 280 GLY A C 1
ATOM 2163 O O . GLY A 1 280 ? -19.713 7.116 25.344 1.00 63.41 280 GLY A O 1
ATOM 2164 N N . SER A 1 281 ? -21.924 7.275 25.532 1.00 73.50 281 SER A N 1
ATOM 2165 C CA . SER A 1 281 ? -21.929 7.381 27.004 1.00 73.50 281 SER A CA 1
ATOM 2166 C C . SER A 1 281 ? -21.386 6.155 27.772 1.00 73.50 281 SER A C 1
ATOM 2168 O O . SER A 1 281 ? -21.391 6.152 29.006 1.00 73.50 281 SER A O 1
ATOM 2170 N N . ARG A 1 282 ? -20.934 5.106 27.074 1.00 82.75 282 ARG A N 1
ATOM 2171 C CA . ARG A 1 282 ? -20.438 3.842 27.620 1.00 82.75 282 ARG A CA 1
ATOM 2172 C C . ARG A 1 282 ? -18.975 3.646 27.219 1.00 82.75 282 ARG A C 1
ATOM 2174 O O . ARG A 1 282 ? -18.686 3.391 26.059 1.00 82.75 282 ARG A O 1
ATOM 2181 N N . GLN A 1 283 ? -18.079 3.702 28.203 1.00 83.19 283 GLN A N 1
ATOM 2182 C CA . GLN A 1 283 ? -16.631 3.594 27.999 1.00 83.19 283 GLN A CA 1
ATOM 2183 C C . GLN A 1 283 ? -16.233 2.324 27.226 1.00 83.19 283 GLN A C 1
ATOM 2185 O O . GLN A 1 283 ? -16.680 1.217 27.563 1.00 83.19 283 GLN A O 1
ATOM 2190 N N . VAL A 1 284 ? -15.358 2.482 26.228 1.00 88.44 284 VAL A N 1
ATOM 2191 C CA . VAL A 1 284 ? -14.711 1.356 25.545 1.00 88.44 284 VAL A CA 1
ATOM 2192 C C . VAL A 1 284 ? -13.692 0.699 26.476 1.00 88.44 284 VAL A C 1
ATOM 2194 O O . VAL A 1 284 ? -12.867 1.355 27.107 1.00 88.44 284 VAL A O 1
ATOM 2197 N N . ARG A 1 285 ? -13.753 -0.631 26.565 1.00 88.50 285 ARG A N 1
ATOM 2198 C CA . ARG A 1 285 ? -12.814 -1.460 27.331 1.00 88.50 285 ARG A CA 1
ATOM 2199 C C . ARG A 1 285 ? -11.758 -2.108 26.436 1.00 88.50 285 ARG A C 1
ATOM 2201 O O . ARG A 1 285 ? -10.645 -2.343 26.894 1.00 88.50 285 ARG A O 1
ATOM 2208 N N . GLU A 1 286 ? -12.118 -2.431 25.198 1.00 85.75 286 GLU A N 1
ATOM 2209 C CA . GLU A 1 286 ? -11.246 -3.105 24.235 1.00 85.75 286 GLU A CA 1
ATOM 2210 C C . GLU A 1 286 ? -11.611 -2.642 22.821 1.00 85.75 286 GLU A C 1
ATOM 2212 O O . GLU A 1 286 ? -12.753 -2.807 22.375 1.00 85.75 286 GLU A O 1
ATOM 2217 N N . VAL A 1 287 ? -10.638 -2.036 22.145 1.00 87.19 287 VAL A N 1
ATOM 2218 C CA . VAL A 1 287 ? -10.692 -1.688 20.722 1.00 87.19 287 VAL A CA 1
ATOM 2219 C C . VAL A 1 287 ? -10.070 -2.863 19.963 1.00 87.19 287 VAL A C 1
ATOM 2221 O O . VAL A 1 287 ? -8.996 -3.311 20.365 1.00 87.19 287 VAL A O 1
ATOM 2224 N N . PRO A 1 288 ? -10.715 -3.400 18.917 1.00 86.00 288 PRO A N 1
ATOM 2225 C CA . PRO A 1 288 ? -10.142 -4.492 18.146 1.00 86.00 288 PRO A CA 1
ATOM 2226 C C . PRO A 1 288 ? -9.012 -3.995 17.243 1.00 86.00 288 PRO A C 1
ATOM 2228 O O . PRO A 1 288 ? -8.990 -2.830 16.850 1.00 86.00 288 PRO A O 1
ATOM 2231 N N . ASP A 1 289 ? -8.127 -4.905 16.840 1.00 77.88 289 ASP A N 1
ATOM 2232 C CA . ASP A 1 289 ? -7.078 -4.614 15.864 1.00 77.88 289 ASP A CA 1
ATOM 2233 C C . ASP A 1 289 ? -7.711 -4.257 14.513 1.00 77.88 289 ASP A C 1
ATOM 2235 O O . ASP A 1 289 ? -8.220 -5.127 13.798 1.00 77.88 289 ASP A O 1
ATOM 2239 N N . ILE A 1 290 ? -7.721 -2.972 14.168 1.00 79.81 290 ILE A N 1
ATOM 2240 C CA . ILE A 1 290 ? -8.281 -2.459 12.920 1.00 79.81 290 ILE A CA 1
ATOM 2241 C C . ILE A 1 290 ? -7.134 -1.931 12.064 1.00 79.81 290 ILE A C 1
ATOM 2243 O O . ILE A 1 290 ? -6.374 -1.076 12.499 1.00 79.81 290 ILE A O 1
ATOM 2247 N N . ILE A 1 291 ? -7.052 -2.417 10.828 1.00 72.44 291 ILE A N 1
ATOM 2248 C CA . ILE A 1 291 ? -6.294 -1.783 9.751 1.00 72.44 291 ILE A CA 1
ATOM 2249 C C . ILE A 1 291 ? -7.283 -1.622 8.608 1.00 72.44 291 ILE A C 1
ATOM 2251 O O . ILE A 1 291 ? -7.904 -2.606 8.196 1.00 72.44 291 ILE A O 1
ATOM 2255 N N . ILE A 1 292 ? -7.454 -0.398 8.116 1.00 72.62 292 ILE A N 1
ATOM 2256 C CA . ILE A 1 292 ? -8.279 -0.130 6.942 1.00 72.62 292 ILE A CA 1
ATOM 2257 C C . ILE A 1 292 ? -7.394 0.504 5.883 1.00 72.62 292 ILE A C 1
ATOM 2259 O O . ILE A 1 292 ? -7.007 1.661 5.979 1.00 72.62 292 ILE A O 1
ATOM 2263 N N . LEU A 1 293 ? -7.087 -0.284 4.858 1.00 70.00 293 LEU A N 1
ATOM 2264 C CA . LEU A 1 293 ? -6.329 0.168 3.704 1.00 70.00 293 LEU A CA 1
ATOM 2265 C C . LEU A 1 293 ? -7.320 0.651 2.648 1.00 70.00 293 LEU A C 1
ATOM 2267 O O . LEU A 1 293 ? -7.995 -0.145 1.997 1.00 70.00 293 LEU A O 1
ATOM 2271 N N . SER A 1 294 ? -7.443 1.968 2.538 1.00 73.62 294 SER A N 1
ATOM 2272 C CA . SER A 1 294 ? -8.297 2.645 1.570 1.00 73.62 294 SER A CA 1
ATOM 2273 C C . SER A 1 294 ? -7.565 3.865 1.049 1.00 73.62 294 SER A C 1
ATOM 2275 O O . SER A 1 294 ? -7.112 4.692 1.830 1.00 73.62 294 SER A O 1
ATOM 2277 N N . ASP A 1 295 ? -7.532 4.020 -0.269 1.00 70.38 295 ASP A N 1
ATOM 2278 C CA . ASP A 1 295 ? -7.150 5.287 -0.883 1.00 70.38 295 ASP A CA 1
ATOM 2279 C C . ASP A 1 295 ? -8.335 6.281 -0.933 1.00 70.38 295 ASP A C 1
ATOM 2281 O O . ASP A 1 295 ? -8.157 7.441 -1.306 1.00 70.38 295 ASP A O 1
ATOM 2285 N N . ASN A 1 296 ? -9.551 5.860 -0.566 1.00 79.12 296 ASN A N 1
ATOM 2286 C CA . ASN A 1 296 ? -10.738 6.715 -0.516 1.00 79.12 296 ASN A CA 1
ATOM 2287 C C . ASN A 1 296 ? -10.961 7.249 0.903 1.00 79.12 296 ASN A C 1
ATOM 2289 O O . ASN A 1 296 ? -11.223 6.464 1.820 1.00 79.12 296 ASN A O 1
ATOM 2293 N N . ALA A 1 297 ? -10.906 8.574 1.042 1.00 85.25 297 ALA A N 1
ATOM 2294 C CA . ALA A 1 297 ? -11.310 9.295 2.243 1.00 85.25 297 ALA A CA 1
ATOM 2295 C C . ALA A 1 297 ? -12.843 9.342 2.365 1.00 85.25 297 ALA A C 1
ATOM 2297 O O . ALA A 1 297 ? -13.562 9.304 1.363 1.00 85.25 297 ALA A O 1
ATOM 2298 N N . GLY A 1 298 ? -13.353 9.429 3.593 1.00 90.12 298 GLY A N 1
ATOM 2299 C CA . GLY A 1 298 ? -14.788 9.421 3.875 1.00 90.12 298 GLY A CA 1
ATOM 2300 C C . GLY A 1 298 ? -15.124 8.638 5.138 1.00 90.12 298 GLY A C 1
ATOM 2301 O O . GLY A 1 298 ? -14.268 8.432 5.993 1.00 90.12 298 GLY A O 1
ATOM 2302 N N . GLN A 1 299 ? -16.373 8.194 5.274 1.00 93.69 299 GLN A N 1
ATOM 2303 C CA . GLN A 1 299 ? -16.800 7.448 6.455 1.00 93.69 299 GLN A CA 1
ATOM 2304 C C . GLN A 1 299 ? -17.688 6.244 6.150 1.00 93.69 299 GLN A C 1
ATOM 2306 O O . GLN A 1 299 ? -18.556 6.289 5.275 1.00 93.69 299 GLN A O 1
ATOM 2311 N N . VAL A 1 300 ? -17.502 5.192 6.947 1.00 94.19 300 VAL A N 1
ATOM 2312 C CA . VAL A 1 300 ? -18.435 4.068 7.075 1.00 94.19 300 VAL A CA 1
ATOM 2313 C C . VAL A 1 300 ? -19.030 4.127 8.476 1.00 94.19 300 VAL A C 1
ATOM 2315 O O . VAL A 1 300 ? -18.312 4.020 9.469 1.00 94.19 300 VAL A O 1
ATOM 2318 N N . VAL A 1 301 ? -20.344 4.313 8.572 1.00 96.31 301 VAL A N 1
ATOM 2319 C CA . VAL A 1 301 ? -21.063 4.430 9.844 1.00 96.31 301 VAL A CA 1
ATOM 2320 C C . VAL A 1 301 ? -21.860 3.159 10.089 1.00 96.31 301 VAL A C 1
ATOM 2322 O O . VAL A 1 301 ? -22.676 2.746 9.268 1.00 96.31 301 VAL A O 1
ATOM 2325 N N . VAL A 1 302 ? -21.634 2.542 11.242 1.00 96.38 302 VAL A N 1
ATOM 2326 C CA . VAL A 1 302 ? -22.298 1.312 11.668 1.00 96.38 302 VAL A CA 1
ATOM 2327 C C . VAL A 1 302 ? -23.188 1.626 12.866 1.00 96.38 302 VAL A C 1
ATOM 2329 O O . VAL A 1 302 ? -22.702 2.065 13.910 1.00 96.38 302 VAL A O 1
ATOM 2332 N N . ASP A 1 303 ? -24.492 1.387 12.722 1.00 96.50 303 ASP A N 1
ATOM 2333 C CA . ASP A 1 303 ? -25.405 1.325 13.862 1.00 96.50 303 ASP A CA 1
ATOM 2334 C C . ASP A 1 303 ? -25.120 0.037 14.637 1.00 96.50 303 ASP A C 1
ATOM 2336 O O . ASP A 1 303 ? -25.090 -1.056 14.061 1.00 96.50 303 ASP A O 1
ATOM 2340 N N . VAL A 1 304 ? -24.907 0.169 15.945 1.00 95.94 304 VAL A N 1
ATOM 2341 C CA . VAL A 1 304 ? -24.625 -0.947 16.851 1.00 95.94 304 VAL A CA 1
ATOM 2342 C C . VAL A 1 304 ? -25.552 -0.923 18.058 1.00 95.94 304 VAL A C 1
ATOM 2344 O O . VAL A 1 304 ? -25.874 0.140 18.592 1.00 95.94 304 VAL A O 1
ATOM 2347 N N . CYS A 1 305 ? -25.923 -2.106 18.537 1.00 94.88 305 CYS A N 1
ATOM 2348 C CA . CYS A 1 305 ? -26.482 -2.296 19.872 1.00 94.88 305 CYS A CA 1
ATOM 2349 C C . CYS A 1 305 ? -25.536 -3.158 20.707 1.00 94.88 305 CYS A C 1
ATOM 2351 O O . CYS A 1 305 ? -24.830 -4.019 20.181 1.00 94.88 305 CYS A O 1
ATOM 2353 N N . ILE A 1 306 ? -25.488 -2.893 22.011 1.00 94.31 306 ILE A N 1
ATOM 2354 C CA . ILE A 1 306 ? -24.560 -3.532 22.944 1.00 94.31 306 ILE A CA 1
ATOM 2355 C C . ILE A 1 306 ? -25.341 -4.127 24.107 1.00 94.31 306 ILE A C 1
ATOM 2357 O O . ILE A 1 306 ? -26.080 -3.420 24.797 1.00 94.31 306 ILE A O 1
ATOM 2361 N N . ASP A 1 307 ? -25.100 -5.407 24.373 1.00 93.56 307 ASP A N 1
ATOM 2362 C CA . ASP A 1 307 ? -25.679 -6.131 25.495 1.00 93.56 307 ASP A CA 1
ATOM 2363 C C . ASP A 1 307 ? -25.236 -5.554 26.855 1.00 93.56 307 ASP A C 1
ATOM 2365 O O . ASP A 1 307 ? -24.271 -4.791 26.992 1.00 93.56 307 ASP A O 1
ATOM 2369 N N . ARG A 1 308 ? -25.912 -5.976 27.920 1.00 93.19 308 ARG A N 1
ATOM 2370 C CA . ARG A 1 308 ? -25.548 -5.641 29.302 1.00 93.19 308 ARG A CA 1
ATOM 2371 C C . ARG A 1 308 ? -24.119 -6.043 29.714 1.00 93.19 308 ARG A C 1
ATOM 2373 O O . ARG A 1 308 ? -23.548 -5.456 30.637 1.00 93.19 308 ARG A O 1
ATOM 2380 N N . SER A 1 309 ? -23.551 -7.055 29.060 1.00 92.00 309 SER A N 1
ATOM 2381 C CA . SER A 1 309 ? -22.263 -7.677 29.388 1.00 92.00 309 SER A CA 1
ATOM 2382 C C . SER A 1 309 ? -21.046 -6.977 28.776 1.00 92.00 309 SER A C 1
ATOM 2384 O O . SER A 1 309 ? -19.944 -7.221 29.277 1.00 92.00 309 SER A O 1
ATOM 2386 N N . GLY A 1 310 ? -21.237 -6.114 27.771 1.00 91.44 310 GLY A N 1
ATOM 2387 C CA . GLY A 1 310 ? -20.175 -5.376 27.076 1.00 91.44 310 GLY A CA 1
ATOM 2388 C C . GLY A 1 310 ? -19.945 -5.783 25.622 1.00 91.44 310 GLY A C 1
ATOM 2389 O O . GLY A 1 310 ? -19.000 -5.281 25.023 1.00 91.44 310 GLY A O 1
ATOM 2390 N N . ASN A 1 311 ? -20.752 -6.684 25.055 1.00 94.25 311 ASN A N 1
ATOM 2391 C CA . ASN A 1 311 ? -20.583 -7.168 23.684 1.00 94.25 311 ASN A CA 1
ATOM 2392 C C . ASN A 1 311 ? -21.586 -6.522 22.735 1.00 94.25 311 ASN A C 1
ATOM 2394 O O . ASN A 1 311 ? -22.754 -6.349 23.079 1.00 94.25 311 ASN A O 1
ATOM 2398 N N . VAL A 1 312 ? -21.145 -6.255 21.511 1.00 95.38 312 VAL A N 1
ATOM 2399 C CA . VAL A 1 312 ? -22.013 -5.806 20.422 1.00 95.38 312 VAL A CA 1
ATOM 2400 C C . VAL A 1 312 ? -22.958 -6.946 20.010 1.00 95.38 312 VAL A C 1
ATOM 2402 O O . VAL A 1 312 ? -22.511 -7.988 19.531 1.00 95.38 312 VAL A O 1
ATOM 2405 N N . SER A 1 313 ? -24.263 -6.763 20.243 1.00 94.69 313 SER A N 1
ATOM 2406 C CA . SER A 1 313 ? -25.339 -7.714 19.916 1.00 94.69 313 SER A CA 1
ATOM 2407 C C . SER A 1 313 ? -25.715 -7.653 18.434 1.00 94.69 313 SER A C 1
ATOM 2409 O O . SER A 1 313 ? -25.989 -8.680 17.810 1.00 94.69 313 SER A O 1
ATOM 2411 N N . SER A 1 314 ? -25.685 -6.454 17.850 1.00 95.44 314 SER A N 1
ATOM 2412 C CA . SER A 1 314 ? -25.986 -6.194 16.445 1.00 95.44 314 SER A CA 1
ATOM 2413 C C . SER A 1 314 ? -25.054 -5.127 15.872 1.00 95.44 314 SER A C 1
ATOM 2415 O O . SER A 1 314 ? -24.595 -4.235 16.581 1.00 95.44 314 SER A O 1
ATOM 2417 N N . ALA A 1 315 ? -24.765 -5.241 14.575 1.00 96.81 315 ALA A N 1
ATOM 2418 C CA . ALA A 1 315 ? -24.017 -4.253 13.807 1.00 96.81 315 ALA A CA 1
ATOM 2419 C C . ALA A 1 315 ? -24.557 -4.243 12.372 1.00 96.81 315 ALA A C 1
ATOM 2421 O O . ALA A 1 315 ? -24.553 -5.294 11.715 1.00 96.81 315 ALA A O 1
ATOM 2422 N N . THR A 1 316 ? -25.038 -3.085 11.917 1.00 96.62 316 THR A N 1
ATOM 2423 C CA . THR A 1 316 ? -25.697 -2.870 10.616 1.00 96.62 316 THR A CA 1
ATOM 2424 C C . THR A 1 316 ? -25.240 -1.558 9.980 1.00 96.62 316 THR A C 1
ATOM 2426 O O . THR A 1 316 ? -25.029 -0.572 10.681 1.00 96.62 316 THR A O 1
ATOM 2429 N N . LEU A 1 317 ? -25.090 -1.526 8.652 1.00 96.81 317 LEU A N 1
ATOM 2430 C CA . LEU A 1 317 ? -24.604 -0.343 7.937 1.00 96.81 317 LEU A CA 1
ATOM 2431 C C . LEU A 1 317 ? -25.647 0.780 7.972 1.00 96.81 317 LEU A C 1
ATOM 2433 O O . LEU A 1 317 ? -26.756 0.613 7.464 1.00 96.81 317 LEU A O 1
ATOM 2437 N N . ASN A 1 318 ? -25.259 1.954 8.463 1.00 95.81 318 ASN A N 1
ATOM 2438 C CA . ASN A 1 318 ? -26.038 3.171 8.308 1.00 95.81 318 ASN A CA 1
ATOM 2439 C C . ASN A 1 318 ? -25.710 3.810 6.951 1.00 95.81 318 ASN A C 1
ATOM 2441 O O . ASN A 1 318 ? -24.795 4.629 6.849 1.00 95.81 318 ASN A O 1
ATOM 2445 N N . ARG A 1 319 ? -26.447 3.437 5.895 1.00 92.69 319 ARG A N 1
ATOM 2446 C CA . ARG A 1 319 ? -26.223 3.987 4.542 1.00 92.69 319 ARG A CA 1
ATOM 2447 C C . ARG A 1 319 ? -26.326 5.518 4.504 1.00 92.69 319 ARG A C 1
ATOM 2449 O O . ARG A 1 319 ? -25.537 6.148 3.822 1.00 92.69 319 ARG A O 1
ATOM 2456 N N . LYS A 1 320 ? -27.233 6.115 5.287 1.00 93.19 320 LYS A N 1
ATOM 2457 C CA . LYS A 1 320 ? -27.521 7.564 5.266 1.00 93.19 320 LYS A CA 1
ATOM 2458 C C . LYS A 1 320 ? -26.416 8.437 5.867 1.00 93.19 320 LYS A C 1
ATOM 2460 O O . LYS A 1 320 ? -26.250 9.566 5.429 1.00 93.19 320 LYS A O 1
ATOM 2465 N N . LYS A 1 321 ? -25.677 7.941 6.868 1.00 92.44 321 LYS A N 1
ATOM 2466 C CA . LYS A 1 321 ? -24.511 8.634 7.452 1.00 92.44 321 LYS A CA 1
ATOM 2467 C C . LYS A 1 321 ? -23.165 8.141 6.881 1.00 92.44 321 LYS A C 1
ATOM 2469 O O . LYS A 1 321 ? -22.133 8.689 7.252 1.00 92.44 321 LYS A O 1
ATOM 2474 N N . SER A 1 322 ? -23.146 7.140 5.994 1.00 93.19 322 SER A N 1
ATOM 2475 C CA . SER A 1 322 ? -21.919 6.640 5.346 1.00 93.19 322 SER A CA 1
ATOM 2476 C C . SER A 1 322 ? -21.697 7.312 3.993 1.00 93.19 322 SER A C 1
ATOM 2478 O O . SER A 1 322 ? -22.607 7.337 3.174 1.00 93.19 322 SER A O 1
ATOM 2480 N N . THR A 1 323 ? -20.480 7.787 3.722 1.00 93.56 323 THR A N 1
ATOM 2481 C CA . THR A 1 323 ? -20.093 8.282 2.386 1.00 93.56 323 THR A CA 1
ATOM 2482 C C . THR A 1 323 ? -19.376 7.218 1.553 1.00 93.56 323 THR A C 1
ATOM 2484 O O . THR A 1 323 ? -19.303 7.328 0.335 1.00 93.56 323 THR A O 1
ATOM 2487 N N . ILE A 1 324 ? -18.863 6.158 2.189 1.00 88.25 324 ILE A N 1
ATOM 2488 C CA . ILE A 1 324 ? -18.174 5.054 1.516 1.00 88.25 324 ILE A CA 1
ATOM 2489 C C . ILE A 1 324 ? -19.111 3.846 1.408 1.00 88.25 324 ILE A C 1
ATOM 2491 O O . ILE A 1 324 ? -19.444 3.203 2.403 1.00 88.25 324 ILE A O 1
ATOM 2495 N N . GLY A 1 325 ? -19.501 3.518 0.173 1.00 84.44 325 GLY A N 1
ATOM 2496 C CA . GLY A 1 325 ? -20.357 2.371 -0.152 1.00 84.44 325 GLY A CA 1
ATOM 2497 C C . GLY A 1 325 ? -19.623 1.082 -0.548 1.00 84.44 325 GLY A C 1
ATOM 2498 O O . GLY A 1 325 ? -20.280 0.086 -0.847 1.00 84.44 325 GLY A O 1
ATOM 2499 N N . SER A 1 326 ? -18.284 1.064 -0.594 1.00 87.62 326 SER A N 1
ATOM 2500 C CA . SER A 1 326 ? -17.550 -0.083 -1.148 1.00 87.62 326 SER A CA 1
ATOM 2501 C C . SER A 1 326 ? -17.706 -1.344 -0.285 1.00 87.62 326 SER A C 1
ATOM 2503 O O . SER A 1 326 ? -17.479 -1.339 0.928 1.00 87.62 326 SER A O 1
ATOM 2505 N N . ALA A 1 327 ? -18.081 -2.458 -0.923 1.00 87.06 327 ALA A N 1
ATOM 2506 C CA . ALA A 1 327 ? -18.479 -3.685 -0.228 1.00 87.06 327 ALA A CA 1
ATOM 2507 C C . ALA A 1 327 ? -17.394 -4.238 0.716 1.00 87.06 327 ALA A C 1
ATOM 2509 O O . ALA A 1 327 ? -17.715 -4.737 1.796 1.00 87.06 327 ALA A O 1
ATOM 2510 N N . GLY A 1 328 ? -16.114 -4.111 0.347 1.00 85.62 328 GLY A N 1
ATOM 2511 C CA . GLY A 1 328 ? -14.984 -4.530 1.181 1.00 85.62 328 GLY A CA 1
ATOM 2512 C C . GLY A 1 328 ? -14.852 -3.712 2.469 1.00 85.62 328 GLY A C 1
ATOM 2513 O O . GLY A 1 328 ? -14.784 -4.292 3.553 1.00 85.62 328 GLY A O 1
ATOM 2514 N N . LEU A 1 329 ? -14.883 -2.377 2.371 1.00 88.00 329 LEU A N 1
ATOM 2515 C CA . LEU A 1 329 ? -14.758 -1.480 3.528 1.00 88.00 329 LEU A CA 1
ATOM 2516 C C . LEU A 1 329 ? -15.985 -1.575 4.443 1.00 88.00 329 LEU A C 1
ATOM 2518 O O . LEU A 1 329 ? -15.835 -1.662 5.660 1.00 88.00 329 LEU A O 1
ATOM 2522 N N . VAL A 1 330 ? -17.185 -1.672 3.862 1.00 91.50 330 VAL A N 1
ATOM 2523 C CA . VAL A 1 330 ? -18.435 -1.943 4.589 1.00 91.50 330 VAL A CA 1
ATOM 2524 C C . VAL A 1 330 ? -18.355 -3.264 5.363 1.00 91.50 330 VAL A C 1
ATOM 2526 O O . VAL A 1 330 ? -18.644 -3.296 6.559 1.00 91.50 330 VAL A O 1
ATOM 2529 N N . SER A 1 331 ? -17.930 -4.352 4.716 1.00 91.12 331 SER A N 1
ATOM 2530 C CA . SER A 1 331 ? -17.834 -5.675 5.356 1.00 91.12 331 SER A CA 1
ATOM 2531 C C . SER A 1 331 ? -16.785 -5.703 6.469 1.00 91.12 331 SER A C 1
ATOM 2533 O O . SER A 1 331 ? -17.011 -6.295 7.527 1.00 91.12 331 SER A O 1
ATOM 2535 N N . LEU A 1 332 ? -15.649 -5.031 6.258 1.00 90.12 332 LEU A N 1
ATOM 2536 C CA . LEU A 1 332 ? -14.582 -4.893 7.246 1.00 90.12 332 LEU A CA 1
ATOM 2537 C C . LEU A 1 332 ? -15.043 -4.093 8.471 1.00 90.12 332 LEU A C 1
ATOM 2539 O O . LEU A 1 332 ? -14.873 -4.571 9.593 1.00 90.12 332 LEU A O 1
ATOM 2543 N N . ALA A 1 333 ? -15.678 -2.936 8.259 1.00 92.44 333 ALA A N 1
ATOM 2544 C CA . ALA A 1 333 ? -16.260 -2.115 9.317 1.00 92.44 333 ALA A CA 1
ATOM 2545 C C . ALA A 1 333 ? -17.298 -2.904 10.132 1.00 92.44 333 ALA A C 1
ATOM 2547 O O . ALA A 1 333 ? -17.187 -2.986 11.351 1.00 92.44 333 ALA A O 1
ATOM 2548 N N . LEU A 1 334 ? -18.249 -3.577 9.472 1.00 94.81 334 LEU A N 1
ATOM 2549 C CA . LEU A 1 334 ? -19.273 -4.396 10.136 1.00 94.81 334 LEU A CA 1
ATOM 2550 C C . LEU A 1 334 ? -18.688 -5.543 10.966 1.00 94.81 334 LEU A C 1
ATOM 2552 O O . LEU A 1 334 ? -19.184 -5.823 12.061 1.00 94.81 334 LEU A O 1
ATOM 2556 N N . ARG A 1 335 ? -17.644 -6.210 10.459 1.00 94.00 335 ARG A N 1
ATOM 2557 C CA . ARG A 1 335 ? -16.926 -7.260 11.192 1.00 94.00 335 ARG A CA 1
ATOM 2558 C C . ARG A 1 335 ? -16.231 -6.675 12.419 1.00 94.00 335 ARG A C 1
ATOM 2560 O O . ARG A 1 335 ? -16.477 -7.140 13.528 1.00 94.00 335 ARG A O 1
ATOM 2567 N N . LYS A 1 336 ? -15.446 -5.609 12.238 1.00 93.62 336 LYS A N 1
ATOM 2568 C CA . LYS A 1 336 ? -14.675 -4.984 13.319 1.00 93.62 336 LYS A CA 1
ATOM 2569 C C . LYS A 1 336 ? -15.562 -4.337 14.380 1.00 93.62 336 LYS A C 1
ATOM 2571 O O . LYS A 1 336 ? -15.286 -4.512 15.561 1.00 93.62 336 LYS A O 1
ATOM 2576 N N . SER A 1 337 ? -16.690 -3.723 14.014 1.00 94.75 337 SER A N 1
ATOM 2577 C CA . SER A 1 337 ? -17.692 -3.239 14.975 1.00 94.75 337 SER A CA 1
ATOM 2578 C C . SER A 1 337 ? -18.153 -4.319 15.955 1.00 94.75 337 SER A C 1
ATOM 2580 O O . SER A 1 337 ? -18.374 -4.007 17.117 1.00 94.75 337 SER A O 1
ATOM 2582 N N . ARG A 1 338 ? -18.264 -5.588 15.534 1.00 95.62 338 ARG A N 1
ATOM 2583 C CA . ARG A 1 338 ? -18.701 -6.699 16.406 1.00 95.62 338 ARG A CA 1
ATOM 2584 C C . ARG A 1 338 ? -17.629 -7.163 17.398 1.00 95.62 338 ARG A C 1
ATOM 2586 O O . ARG A 1 338 ? -17.953 -7.846 18.371 1.00 95.62 338 ARG A O 1
ATOM 2593 N N . GLU A 1 339 ? -16.368 -6.812 17.161 1.00 94.50 339 GLU A N 1
ATOM 2594 C CA . GLU A 1 339 ? -15.235 -7.228 17.990 1.00 94.50 339 GLU A CA 1
ATOM 2595 C C . GLU A 1 339 ? -15.035 -6.310 19.216 1.00 94.50 339 GLU A C 1
ATOM 2597 O O . GLU A 1 339 ? -14.585 -6.800 20.254 1.00 94.50 339 GLU A O 1
ATOM 2602 N N . PHE A 1 340 ? -15.456 -5.035 19.150 1.00 93.31 340 PHE A N 1
ATOM 2603 C CA . PHE A 1 340 ? -15.371 -4.068 20.260 1.00 93.31 340 PHE A CA 1
ATOM 2604 C C . PHE A 1 340 ? -15.970 -4.594 21.574 1.00 93.31 340 PHE A C 1
ATOM 2606 O O . PHE A 1 340 ? -17.039 -5.221 21.594 1.00 93.31 340 PHE A O 1
ATOM 2613 N N . LYS A 1 341 ? -15.313 -4.260 22.695 1.00 92.81 341 LYS A N 1
ATOM 2614 C CA . LYS A 1 341 ? -15.822 -4.500 24.053 1.00 92.81 341 LYS A CA 1
ATOM 2615 C C . LYS A 1 341 ? -16.006 -3.198 24.810 1.00 92.81 341 LYS A C 1
ATOM 2617 O O . LYS A 1 341 ? -15.131 -2.338 24.828 1.00 92.81 341 LYS A O 1
ATOM 2622 N N . PHE A 1 342 ? -17.123 -3.110 25.514 1.00 92.19 342 PHE A N 1
ATOM 2623 C CA . PHE A 1 342 ? -17.539 -1.945 26.284 1.00 92.19 342 PHE A CA 1
ATOM 2624 C C . PHE A 1 342 ? -17.734 -2.304 27.756 1.00 92.19 342 PHE A C 1
ATOM 2626 O O . PHE A 1 342 ? -17.927 -3.471 28.108 1.00 92.19 342 PHE A O 1
ATOM 2633 N N . GLU A 1 343 ? -17.731 -1.301 28.629 1.00 90.38 343 GLU A N 1
ATOM 2634 C CA . GLU A 1 343 ? -17.953 -1.515 30.059 1.00 90.38 343 GLU A CA 1
ATOM 2635 C C . GLU A 1 343 ? -19.342 -2.083 30.395 1.00 90.38 343 GLU A C 1
ATOM 2637 O O . GLU A 1 343 ? -20.297 -1.977 29.621 1.00 90.38 343 GLU A O 1
ATOM 2642 N N . ARG A 1 344 ? -19.480 -2.728 31.558 1.00 90.62 344 ARG A N 1
ATOM 2643 C CA . ARG A 1 344 ? -20.749 -3.369 31.963 1.00 90.62 344 ARG A CA 1
ATOM 2644 C C . ARG A 1 344 ? -21.753 -2.373 32.539 1.00 90.62 344 ARG A C 1
ATOM 2646 O O . ARG A 1 344 ? -21.410 -1.516 33.345 1.00 90.62 344 ARG A O 1
ATOM 2653 N N . THR A 1 345 ? -23.029 -2.542 32.194 1.00 87.75 345 THR A N 1
ATOM 2654 C CA . THR A 1 345 ? -24.122 -1.638 32.605 1.00 87.75 345 THR A CA 1
ATOM 2655 C C . THR A 1 345 ? -25.266 -2.392 33.306 1.00 87.75 345 THR A C 1
ATOM 2657 O O . THR A 1 345 ? -25.232 -3.608 33.524 1.00 87.75 345 THR A O 1
ATOM 2660 N N . LYS A 1 346 ? -26.255 -1.635 33.788 1.00 85.19 346 LYS A N 1
ATOM 2661 C CA . LYS A 1 346 ? -27.522 -2.139 34.339 1.00 85.19 346 LYS A CA 1
ATOM 2662 C C . LYS A 1 346 ? -28.651 -2.150 33.306 1.00 85.19 346 LYS A C 1
ATOM 2664 O O . LYS A 1 346 ? -29.657 -2.796 33.570 1.00 85.19 346 LYS A O 1
ATOM 2669 N N . GLN A 1 347 ? -28.497 -1.426 32.197 1.00 83.00 347 GLN A N 1
ATOM 2670 C CA . GLN A 1 347 ? -29.412 -1.484 31.058 1.00 83.00 347 GLN A CA 1
ATOM 2671 C C . GLN A 1 347 ? -29.214 -2.816 30.330 1.00 83.00 347 GLN A C 1
ATOM 2673 O O . GLN A 1 347 ? -28.087 -3.312 30.261 1.0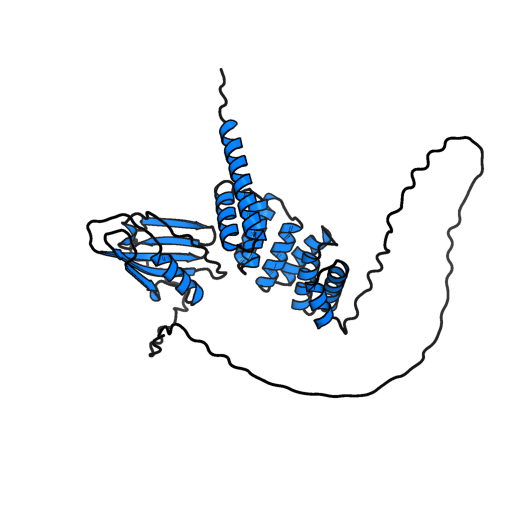0 83.00 347 GLN A O 1
ATOM 2678 N N . ASP A 1 348 ? -30.299 -3.405 29.831 1.00 84.56 348 ASP A N 1
ATOM 2679 C CA . ASP A 1 348 ? -30.239 -4.710 29.166 1.00 84.56 348 ASP A CA 1
ATOM 2680 C C . ASP A 1 348 ? -29.646 -4.607 27.748 1.00 84.56 348 ASP A C 1
ATOM 2682 O O . ASP A 1 348 ? -28.886 -5.486 27.339 1.00 84.56 348 ASP A O 1
ATOM 2686 N N . GLU A 1 349 ? -29.910 -3.493 27.057 1.00 89.19 349 GLU A N 1
ATOM 2687 C CA . GLU A 1 349 ? -29.328 -3.129 25.762 1.00 89.19 349 GLU A CA 1
ATOM 2688 C C . GLU A 1 349 ? -29.141 -1.604 25.655 1.00 89.19 349 GLU A C 1
ATOM 2690 O O . GLU A 1 349 ? -29.889 -0.832 26.261 1.00 89.19 349 GLU A O 1
ATOM 2695 N N . GLN A 1 350 ? -28.130 -1.174 24.896 1.00 90.75 350 GLN A N 1
ATOM 2696 C CA . GLN A 1 350 ? -27.806 0.231 24.635 1.00 90.75 350 GLN A CA 1
ATOM 2697 C C . GLN A 1 350 ? -27.313 0.378 23.187 1.00 90.75 350 GLN A C 1
ATOM 2699 O O . GLN A 1 350 ? -26.343 -0.279 22.813 1.00 90.75 350 GLN A O 1
ATOM 2704 N N . CYS A 1 351 ? -27.974 1.218 22.382 1.00 93.06 351 CYS A N 1
ATOM 2705 C CA . CYS A 1 351 ? -27.691 1.382 20.949 1.00 93.06 351 CYS A CA 1
ATOM 2706 C C . CYS A 1 351 ? -27.138 2.774 20.599 1.00 93.06 351 CYS A C 1
ATOM 2708 O O . CYS A 1 351 ? -27.350 3.748 21.327 1.00 93.06 351 CYS A O 1
ATOM 2710 N N . GLY A 1 352 ? -26.385 2.853 19.504 1.00 93.12 352 GLY A N 1
ATOM 2711 C CA . GLY A 1 352 ? -25.679 4.048 19.045 1.00 93.12 352 GLY A CA 1
ATOM 2712 C C . GLY A 1 352 ? -24.830 3.754 17.810 1.00 93.12 352 GLY A C 1
ATOM 2713 O O . GLY A 1 352 ? -25.148 2.824 17.069 1.00 93.12 352 GLY A O 1
ATOM 2714 N N . LYS A 1 353 ? -23.774 4.539 17.567 1.00 94.31 353 LYS A N 1
ATOM 2715 C CA . LYS A 1 353 ? -23.014 4.483 16.306 1.00 94.31 353 LYS A CA 1
ATOM 2716 C C . LYS A 1 353 ? -21.509 4.392 16.513 1.00 94.31 353 LYS A C 1
ATOM 2718 O O . LYS A 1 353 ? -20.952 5.046 17.394 1.00 94.31 353 LYS A O 1
ATOM 2723 N N . ILE A 1 354 ? -20.870 3.624 15.633 1.00 94.00 354 ILE A N 1
ATOM 2724 C CA . ILE A 1 354 ? -19.421 3.599 15.418 1.00 94.00 354 ILE A CA 1
ATOM 2725 C C . ILE A 1 354 ? -19.181 4.105 13.994 1.00 94.00 354 ILE A C 1
ATOM 2727 O O . ILE A 1 354 ? -19.627 3.476 13.035 1.00 94.00 354 ILE A O 1
ATOM 2731 N N . ALA A 1 355 ? -18.509 5.245 13.848 1.00 93.31 355 ALA A N 1
ATOM 2732 C CA . ALA A 1 355 ? -18.055 5.750 12.557 1.00 93.31 355 ALA A CA 1
ATOM 2733 C C . ALA A 1 355 ? -16.562 5.472 12.382 1.00 93.31 355 ALA A C 1
ATOM 2735 O O . ALA A 1 355 ? -15.752 5.879 13.214 1.00 93.31 355 ALA A O 1
ATOM 2736 N N . PHE A 1 356 ? -16.226 4.801 11.286 1.00 92.75 356 PHE A N 1
ATOM 2737 C CA . PHE A 1 356 ? -14.872 4.652 10.774 1.00 92.75 356 PHE A CA 1
ATOM 2738 C C . PHE A 1 356 ? -14.616 5.848 9.859 1.00 92.75 356 PHE A C 1
ATOM 2740 O O . PHE A 1 356 ? -15.316 5.986 8.856 1.00 92.75 356 PHE A O 1
ATOM 2747 N N . LEU A 1 357 ? -13.680 6.723 10.226 1.00 90.12 357 LEU A N 1
ATOM 2748 C CA . LEU A 1 357 ? -13.347 7.961 9.520 1.00 90.12 357 LEU A CA 1
ATOM 2749 C C . LEU A 1 357 ? -11.995 7.784 8.818 1.00 90.12 357 LEU A C 1
ATOM 2751 O O . LEU A 1 357 ? -10.957 7.769 9.475 1.00 90.12 357 LEU A O 1
ATOM 2755 N N . LEU A 1 358 ? -12.024 7.619 7.498 1.00 88.31 358 LEU A N 1
ATOM 2756 C CA . LEU A 1 358 ? -10.858 7.370 6.653 1.00 88.31 358 LEU A CA 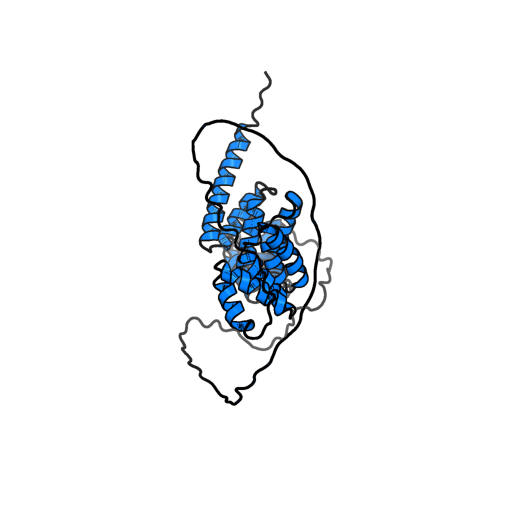1
ATOM 2757 C C . LEU A 1 358 ? -10.340 8.703 6.086 1.00 88.31 358 LEU A C 1
ATOM 2759 O O . LEU A 1 358 ? -11.145 9.501 5.591 1.00 88.31 358 LEU A O 1
ATOM 2763 N N . LYS A 1 359 ? -9.024 8.935 6.169 1.00 82.38 359 LYS A N 1
ATOM 2764 C CA . LYS A 1 359 ? -8.364 10.238 5.942 1.00 82.38 359 LYS A CA 1
ATOM 2765 C C . LYS A 1 359 ? -7.607 10.361 4.614 1.00 82.38 359 LYS A C 1
ATOM 2767 O O . LYS A 1 359 ? -6.726 9.517 4.339 1.00 82.38 359 LYS A O 1
#

Sequence (359 aa):
MLSIPVLLDAQSVEEETGFKYVKGNYLFDSGRYDEAIQVYNDIIKGNASYEEALVYRARAKYALGAYKGAKRDGLAYIELNGLSEGVCLVMGRAELGLGNPLVAISYLDYAVLKNSTNTDALLARGDAFFEIDDDVSACTDWHKAKRLGSDKAAQQADAYCKRVAIPIDDEPRKQPEVIAEDNGDDILDDDEVLSTGSQSTDEDEGDEDVLSGDEVLSTETASNDDVVNSSEDDYIFDSSDDEDEFPEEDPVFDDEPLDIVVELIEIDEDLDIKIYDGVGSRQVREVPDIIILSDNAGQVVVDVCIDRSGNVSSATLNRKKSTIGSAGLVSLALRKSREFKFERTKQDEQCGKIAFLLK

Mean predicted aligned error: 16.49 Å

Solvent-accessible surface area (backbone atoms only — not comparable to full-atom values): 21419 Å² total; per-residue (Å²): 135,89,83,81,88,66,71,66,64,54,54,55,53,52,54,51,46,53,53,42,50,53,53,19,50,56,27,42,78,68,67,38,27,69,66,14,36,52,40,28,50,57,44,37,75,75,37,78,77,51,54,67,43,30,49,53,32,17,47,29,30,40,77,71,67,23,24,62,61,13,38,52,28,32,49,56,35,33,76,76,72,44,92,45,46,75,42,23,37,46,36,13,51,18,28,45,74,68,74,35,32,76,62,11,36,61,28,16,52,52,15,32,71,72,35,81,77,44,38,70,29,27,30,51,34,12,54,27,28,45,78,69,74,34,56,50,62,11,35,46,26,10,49,50,12,30,77,73,67,29,68,68,20,39,52,54,30,70,70,68,36,85,81,55,83,56,84,81,82,83,70,76,82,78,69,82,79,79,80,75,88,78,90,78,89,84,82,89,85,87,84,87,79,88,82,87,82,91,80,89,82,82,89,82,87,90,87,80,90,85,87,90,88,85,87,82,90,80,90,79,91,79,90,78,91,84,90,85,89,79,89,83,84,89,76,85,75,84,84,72,92,73,91,78,70,78,82,86,64,80,84,78,80,70,87,68,84,71,76,62,75,60,43,77,45,76,74,53,94,47,34,36,38,42,30,21,58,67,35,20,84,50,57,77,72,40,82,55,97,77,84,80,82,59,85,65,62,43,26,44,26,31,41,34,30,27,38,29,80,15,43,40,75,46,61,46,80,34,69,90,75,26,74,49,82,52,67,67,63,49,53,50,50,46,54,50,59,48,60,30,29,34,55,70,58,90,53,70,64,45,46,26,38,43,31,42,39,33,97

Radius of gyration: 31.47 Å; Cα contacts (8 Å, |Δi|>4): 489; chains: 1; bounding box: 106×49×94 Å

Secondary structure (DSSP, 8-state):
------HHHHHHHHHHHHHHHHHHHHHHHTT-HHHHHHHHHHHHHH-TT-HHHHHHHHHHHHHTT-HHHHHHHHHHHHHHH---HHHHHHHHHHHHHTT-HHHHHHHHHHHHHH-TT-HHHHHHHHHHHHTTT-HHHHHHHHHHHHHTT-HHHHHHHHHHGGG-------------------------------------------------------------------------------------S-------------EEEE-SSSEEEEEEHHHHTS-EEE--------S--EEEEEEEEEETTSBEEEEEE-TTT-S---HHHHHHHHHHHHH-EE---SSSEEEEEEEEEE-

Foldseek 3Di:
DDDDPPPPVVVVLVVVLVVLQVVLVVCVVVLVLLVSLLSLQVSCVSPVLPQVSLLSNLVSCLSVLLLVSSLVSLVSNCVNPNQDLSSLLSNLSSCVSVVNLVSSLVSLVVNCVRPVLPLSSLQSNLVSCVSVVNPQSNLQSLVSSVVSPDPSSVVVNVPRVPPHDYDDPPPDPPDPDPPDDDDDDDDDDDDDDDDDDDDDDDDDDDDDDDDDDDDYDDDDDDDDDDDDDDDDDDDDPPPPDDCPDQDPDDDDPDCDDDFPFQDWAPLGPFKIKTWTDQCSVWAWPDQDNDDDRDPDFWKWKWKFKAAQQFFTPATDTPSNRGNDPDPVNNVRCRVRNRVTGTDGDPDGMTIGMIMIGGD

pLDDT: mean 75.84, std 24.84, range [25.38, 98.75]